Protein AF-0000000068207113 (afdb_homodimer)

Structure (mmCIF, N/CA/C/O backbone):
data_AF-0000000068207113-model_v1
#
loop_
_entity.id
_entity.type
_entity.pdbx_description
1 polymer 'DinB-like domain-containing protein'
#
loop_
_atom_site.group_PDB
_atom_site.id
_atom_site.type_symbol
_atom_site.label_atom_id
_atom_site.label_alt_id
_atom_site.label_comp_id
_atom_site.label_asym_id
_atom_site.label_entity_id
_atom_site.label_seq_id
_atom_site.pdbx_PDB_ins_code
_atom_site.Cartn_x
_atom_site.Cartn_y
_atom_site.Cartn_z
_atom_site.occupancy
_atom_site.B_iso_or_equiv
_atom_site.auth_seq_id
_atom_site.auth_comp_id
_atom_site.auth_asym_id
_atom_site.auth_atom_id
_atom_site.pdbx_PDB_model_num
ATOM 1 N N . MET A 1 1 ? 32.25 -11.359 43.969 1 28.11 1 MET A N 1
ATOM 2 C CA . MET A 1 1 ? 31.719 -10.062 43.562 1 28.11 1 MET A CA 1
ATOM 3 C C . MET A 1 1 ? 31.156 -10.125 42.125 1 28.11 1 MET A C 1
ATOM 5 O O . MET A 1 1 ? 31.891 -10.312 41.188 1 28.11 1 MET A O 1
ATOM 9 N N . ALA A 1 2 ? 29.875 -10.633 42 1 31.97 2 ALA A N 1
ATOM 10 C CA . ALA A 1 2 ? 29.156 -10.945 40.781 1 31.97 2 ALA A CA 1
ATOM 11 C C . ALA A 1 2 ? 29.016 -9.711 39.906 1 31.97 2 ALA A C 1
ATOM 13 O O . ALA A 1 2 ? 28.609 -8.648 40.375 1 31.97 2 ALA A O 1
ATOM 14 N N . SER A 1 3 ? 30 -9.438 39.031 1 32.78 3 SER A N 1
ATOM 15 C CA . SER A 1 3 ? 29.922 -8.312 38.094 1 32.78 3 SER A CA 1
ATOM 16 C C . SER A 1 3 ? 28.547 -8.219 37.469 1 32.78 3 SER A C 1
ATOM 18 O O . SER A 1 3 ? 28.062 -9.195 36.875 1 32.78 3 SER A O 1
ATOM 20 N N . GLU A 1 4 ? 27.609 -7.543 38.156 1 30.97 4 GLU A N 1
ATOM 21 C CA . GLU A 1 4 ? 26.297 -7.23 37.594 1 30.97 4 GLU A CA 1
ATOM 22 C C . GLU A 1 4 ? 26.391 -6.703 36.188 1 30.97 4 GLU A C 1
ATOM 24 O O . GLU A 1 4 ? 27 -5.656 35.938 1 30.97 4 GLU A O 1
ATOM 29 N N . GLN A 1 5 ? 26.672 -7.547 35.25 1 30.34 5 GLN A N 1
ATOM 30 C CA . GLN A 1 5 ? 26.578 -7.148 33.844 1 30.34 5 GLN A CA 1
ATOM 31 C C . GLN A 1 5 ? 25.422 -6.188 33.625 1 30.34 5 GLN A C 1
ATOM 33 O O . GLN A 1 5 ? 24.266 -6.523 33.875 1 30.34 5 GLN A O 1
ATOM 38 N N . HIS A 1 6 ? 25.547 -4.91 34 1 30.83 6 HIS A N 1
ATOM 39 C CA . HIS A 1 6 ? 24.609 -3.832 33.719 1 30.83 6 HIS A CA 1
ATOM 40 C C . HIS A 1 6 ? 24.016 -3.977 32.312 1 30.83 6 HIS A C 1
ATOM 42 O O . HIS A 1 6 ? 24.734 -3.848 31.312 1 30.83 6 HIS A O 1
ATOM 48 N N . GLN A 1 7 ? 23.234 -4.961 32.062 1 33.59 7 GLN A N 1
ATOM 49 C CA . GLN A 1 7 ? 22.484 -5.008 30.812 1 33.59 7 GLN A CA 1
ATOM 50 C C . GLN A 1 7 ? 22.016 -3.615 30.406 1 33.59 7 GLN A C 1
ATOM 52 O O . GLN A 1 7 ? 21.328 -2.939 31.172 1 33.59 7 GLN A O 1
ATOM 57 N N . LEU A 1 8 ? 22.875 -2.811 29.781 1 36.78 8 LEU A N 1
ATOM 58 C CA . LEU A 1 8 ? 22.422 -1.529 29.25 1 36.78 8 LEU A CA 1
ATOM 59 C C . LEU A 1 8 ? 20.953 -1.583 28.875 1 36.78 8 LEU A C 1
ATOM 61 O O . LEU A 1 8 ? 20.469 -2.6 28.375 1 36.78 8 LEU A O 1
ATOM 65 N N . PRO A 1 9 ? 20.094 -0.963 29.453 1 39.81 9 PRO A N 1
ATOM 66 C CA . PRO A 1 9 ? 18.672 -0.954 29.094 1 39.81 9 PRO A CA 1
ATOM 67 C C . PRO A 1 9 ? 18.438 -0.967 27.594 1 39.81 9 PRO A C 1
ATOM 69 O O . PRO A 1 9 ? 19.297 -0.51 26.828 1 39.81 9 PRO A O 1
ATOM 72 N N . PRO A 1 10 ? 17.781 -1.93 27 1 43.31 10 PRO A N 1
ATOM 73 C CA . PRO A 1 10 ? 17.547 -1.92 25.562 1 43.31 10 PRO A CA 1
ATOM 74 C C . PRO A 1 10 ? 17.406 -0.508 24.984 1 43.31 10 PRO A C 1
ATOM 76 O O . PRO A 1 10 ? 16.734 0.337 25.594 1 43.31 10 PRO A O 1
ATOM 79 N N . VAL A 1 11 ? 18.406 0.199 24.672 1 48.12 11 VAL A N 1
ATOM 80 C CA . VAL A 1 11 ? 18.422 1.544 24.109 1 48.12 11 VAL A CA 1
ATOM 81 C C . VAL A 1 11 ? 17.156 1.764 23.281 1 48.12 11 VAL A C 1
ATOM 83 O O . VAL A 1 11 ? 16.875 1.02 22.344 1 48.12 11 VAL A O 1
ATOM 86 N N . GLU A 1 12 ? 16.031 2.227 23.859 1 65.69 12 GLU A N 1
ATOM 87 C CA . GLU A 1 12 ? 14.75 2.562 23.234 1 65.69 12 GLU A CA 1
ATOM 88 C C . GLU A 1 12 ? 14.938 3.469 22.031 1 65.69 12 GLU A C 1
ATOM 90 O O . GLU A 1 12 ? 15.469 4.574 22.156 1 65.69 12 GLU A O 1
ATOM 95 N N . LEU A 1 13 ? 15.031 3.016 20.859 1 80.06 13 LEU A N 1
ATOM 96 C CA . LEU A 1 13 ? 15.156 3.777 19.625 1 80.06 13 LEU A CA 1
ATOM 97 C C . LEU A 1 13 ? 14.148 4.914 19.578 1 80.06 13 LEU A C 1
ATOM 99 O O . LEU A 1 13 ? 13 4.754 20.016 1 80.06 13 LEU A O 1
ATOM 103 N N . SER A 1 14 ? 14.695 6.145 19.219 1 86.06 14 SER A N 1
ATOM 104 C CA . SER A 1 14 ? 13.773 7.25 18.953 1 86.06 14 SER A CA 1
ATOM 105 C C . SER A 1 14 ? 12.789 6.898 17.844 1 86.06 14 SER A C 1
ATOM 107 O O . SER A 1 14 ? 12.984 5.914 17.125 1 86.06 14 SER A O 1
ATOM 109 N N . ALA A 1 15 ? 11.742 7.645 17.734 1 84.5 15 ALA A N 1
ATOM 110 C CA . ALA A 1 15 ? 10.773 7.445 16.656 1 84.5 15 ALA A CA 1
ATOM 111 C C . ALA A 1 15 ? 11.453 7.48 15.289 1 84.5 15 ALA A C 1
ATOM 113 O O . ALA A 1 15 ? 11.156 6.656 14.422 1 84.5 15 ALA A O 1
ATOM 114 N N . HIS A 1 16 ? 12.344 8.43 15.164 1 89.38 16 HIS A N 1
ATOM 115 C CA . HIS A 1 16 ? 13.117 8.547 13.93 1 89.38 16 HIS A CA 1
ATOM 116 C C . HIS A 1 16 ? 13.922 7.273 13.664 1 89.38 16 HIS A C 1
ATOM 118 O O . HIS A 1 16 ? 13.859 6.711 12.57 1 89.38 16 HIS A O 1
ATOM 124 N N . GLU A 1 17 ? 14.578 6.867 14.648 1 90.31 17 GLU A N 1
ATOM 125 C CA . GLU A 1 17 ? 15.422 5.684 14.508 1 90.31 17 GLU A CA 1
ATOM 126 C C . GLU A 1 17 ? 14.586 4.445 14.195 1 90.31 17 GLU A C 1
ATOM 128 O O . GLU A 1 17 ? 14.992 3.598 13.398 1 90.31 17 GLU A O 1
ATOM 133 N N . GLN A 1 18 ? 13.508 4.379 14.828 1 90.5 18 GLN A N 1
ATOM 134 C CA . GLN A 1 18 ? 12.617 3.246 14.602 1 90.5 18 GLN A CA 1
ATOM 135 C C . GLN A 1 18 ? 12.141 3.199 13.156 1 90.5 18 GLN A C 1
ATOM 137 O O . GLN A 1 18 ? 12.148 2.137 12.531 1 90.5 18 GLN A O 1
ATOM 142 N N . LEU A 1 19 ? 11.719 4.312 12.594 1 93.75 19 LEU A N 1
ATOM 143 C CA . LEU A 1 19 ? 11.242 4.383 11.211 1 93.75 19 LEU A CA 1
ATOM 144 C C . LEU A 1 19 ? 12.367 4.051 10.234 1 93.75 19 LEU A C 1
ATOM 146 O O . LEU A 1 19 ? 12.156 3.32 9.266 1 93.75 19 LEU A O 1
ATOM 150 N N . VAL A 1 20 ? 13.531 4.555 10.531 1 94.69 20 VAL A N 1
ATOM 151 C CA . VAL A 1 20 ? 14.68 4.332 9.656 1 94.69 20 VAL A CA 1
ATOM 152 C C . VAL A 1 20 ? 15.086 2.863 9.703 1 94.69 20 VAL A C 1
ATOM 154 O O . VAL A 1 20 ? 15.367 2.258 8.664 1 94.69 20 VAL A O 1
ATOM 157 N N . VAL A 1 21 ? 15.117 2.301 10.852 1 93.12 21 VAL A N 1
ATOM 158 C CA . VAL A 1 21 ? 15.516 0.906 11 1 93.12 21 VAL A CA 1
ATOM 159 C C . VAL A 1 21 ? 14.562 0.007 10.211 1 93.12 21 VAL A C 1
ATOM 161 O O . VAL A 1 21 ? 15 -0.954 9.57 1 93.12 21 VAL A O 1
ATOM 164 N N . VAL A 1 22 ? 13.297 0.298 10.258 1 93.81 22 VAL A N 1
ATOM 165 C CA . VAL A 1 22 ? 12.312 -0.498 9.531 1 93.81 22 VAL A CA 1
ATOM 166 C C . VAL A 1 22 ? 12.531 -0.341 8.031 1 93.81 22 VAL A C 1
ATOM 168 O O . VAL A 1 22 ? 12.531 -1.327 7.289 1 93.81 22 VAL A O 1
ATOM 171 N N . ALA A 1 23 ? 12.734 0.893 7.57 1 96.31 23 ALA A N 1
ATOM 172 C CA . ALA A 1 23 ? 12.977 1.158 6.156 1 96.31 23 ALA A CA 1
ATOM 173 C C . ALA A 1 23 ? 14.219 0.412 5.668 1 96.31 23 ALA A C 1
ATOM 175 O O . ALA A 1 23 ? 14.18 -0.239 4.621 1 96.31 23 ALA A O 1
ATOM 176 N N . VAL A 1 24 ? 15.242 0.459 6.457 1 97.06 24 VAL A N 1
ATOM 177 C CA . VAL A 1 24 ? 16.5 -0.202 6.125 1 97.06 24 VAL A CA 1
ATOM 178 C C . VAL A 1 24 ? 16.297 -1.715 6.09 1 97.06 24 VAL A C 1
ATOM 180 O O . VAL A 1 24 ? 16.781 -2.393 5.184 1 97.06 24 VAL A O 1
ATOM 183 N N . ALA A 1 25 ? 15.594 -2.207 7.043 1 95.06 25 ALA A N 1
ATOM 184 C CA . ALA A 1 25 ? 15.336 -3.645 7.105 1 95.06 25 ALA A CA 1
ATOM 185 C C . ALA A 1 25 ? 14.555 -4.113 5.887 1 95.06 25 ALA A C 1
ATOM 187 O O . ALA A 1 25 ? 14.859 -5.16 5.309 1 95.06 25 ALA A O 1
ATOM 188 N N . VAL A 1 26 ? 13.578 -3.391 5.512 1 96.19 26 VAL A N 1
ATOM 189 C CA . VAL A 1 26 ? 12.719 -3.768 4.391 1 96.19 26 VAL A CA 1
ATOM 190 C C . VAL A 1 26 ? 13.531 -3.764 3.098 1 96.19 26 VAL A C 1
ATOM 192 O O . VAL A 1 26 ? 13.445 -4.703 2.303 1 96.19 26 VAL A O 1
ATOM 195 N N . LEU A 1 27 ? 14.32 -2.73 2.912 1 98.06 27 LEU A N 1
ATOM 196 C CA . LEU A 1 27 ? 15.164 -2.707 1.724 1 98.06 27 LEU A CA 1
ATOM 197 C C . LEU A 1 27 ? 16.234 -3.791 1.798 1 98.06 27 LEU A C 1
ATOM 199 O O . LEU A 1 27 ? 16.625 -4.355 0.772 1 98.06 27 LEU A O 1
ATOM 203 N N . GLY A 1 28 ? 16.641 -4.074 2.98 1 97.44 28 GLY A N 1
ATOM 204 C CA . GLY A 1 28 ? 17.578 -5.172 3.164 1 97.44 28 GLY A CA 1
ATOM 205 C C . GLY A 1 28 ? 17.016 -6.512 2.715 1 97.44 28 GLY A C 1
ATOM 206 O O . GLY A 1 28 ? 17.766 -7.363 2.219 1 97.44 28 GLY A O 1
ATOM 207 N N . GLN A 1 29 ? 15.766 -6.758 2.924 1 96.69 29 GLN A N 1
ATOM 208 C CA . GLN A 1 29 ? 15.117 -7.965 2.424 1 96.69 29 GLN A CA 1
ATOM 209 C C . GLN A 1 29 ? 15.266 -8.086 0.909 1 96.69 29 GLN A C 1
ATOM 211 O O . GLN A 1 29 ? 15.469 -9.18 0.383 1 96.69 29 GLN A O 1
ATOM 216 N N . ALA A 1 30 ? 15.141 -6.934 0.262 1 98.12 30 ALA A N 1
ATOM 217 C CA . ALA A 1 30 ? 15.281 -6.922 -1.191 1 98.12 30 ALA A CA 1
ATOM 218 C C . ALA A 1 30 ? 16.703 -7.277 -1.604 1 98.12 30 ALA A C 1
ATOM 220 O O . ALA A 1 30 ? 16.922 -8.039 -2.555 1 98.12 30 ALA A O 1
ATOM 221 N N . VAL A 1 31 ? 17.672 -6.707 -0.901 1 98.5 31 VAL A N 1
ATOM 222 C CA . VAL A 1 31 ? 19.062 -7.043 -1.17 1 98.5 31 VAL A CA 1
ATOM 223 C C . VAL A 1 31 ? 19.281 -8.547 -1.006 1 98.5 31 VAL A C 1
ATOM 225 O O . VAL A 1 31 ? 19.875 -9.195 -1.871 1 98.5 31 VAL A O 1
ATOM 228 N N . ASP A 1 32 ? 18.781 -9.055 0.054 1 97.56 32 ASP A N 1
ATOM 229 C CA . ASP A 1 32 ? 18.922 -10.484 0.337 1 97.56 32 ASP A CA 1
ATOM 230 C C . ASP A 1 32 ? 18.266 -11.328 -0.758 1 97.56 32 ASP A C 1
ATOM 232 O O . ASP A 1 32 ? 18.844 -12.32 -1.204 1 97.56 32 ASP A O 1
ATOM 236 N N . LEU A 1 33 ? 17.109 -10.984 -1.177 1 97.94 33 LEU A N 1
ATOM 237 C CA . LEU A 1 33 ? 16.422 -11.68 -2.26 1 97.94 33 LEU A CA 1
ATOM 238 C C . LEU A 1 33 ? 17.297 -11.727 -3.512 1 97.94 33 LEU A C 1
ATOM 240 O O . LEU A 1 33 ? 17.516 -12.805 -4.078 1 97.94 33 LEU A O 1
ATOM 244 N N . VAL A 1 34 ? 17.812 -10.586 -3.912 1 98.56 34 VAL A N 1
ATOM 245 C CA . VAL A 1 34 ? 18.562 -10.484 -5.16 1 98.56 34 VAL A CA 1
ATOM 246 C C . VAL A 1 34 ? 19.859 -11.273 -5.059 1 98.56 34 VAL A C 1
ATOM 248 O O . VAL A 1 34 ? 20.25 -11.961 -6.004 1 98.56 34 VAL A O 1
ATOM 251 N N . GLU A 1 35 ? 20.438 -11.25 -3.934 1 97.88 35 GLU A N 1
ATOM 252 C CA . GLU A 1 35 ? 21.766 -11.852 -3.771 1 97.88 35 GLU A CA 1
ATOM 253 C C . GLU A 1 35 ? 21.656 -13.352 -3.51 1 97.88 35 GLU A C 1
ATOM 255 O O . GLU A 1 35 ? 22.531 -14.117 -3.938 1 97.88 35 GLU A O 1
ATOM 260 N N . ASN A 1 36 ? 20.547 -13.75 -2.875 1 97 36 ASN A N 1
ATOM 261 C CA . ASN A 1 36 ? 20.594 -15.102 -2.336 1 97 36 ASN A CA 1
ATOM 262 C C . ASN A 1 36 ? 19.484 -15.969 -2.898 1 97 36 ASN A C 1
ATOM 264 O O . ASN A 1 36 ? 19.531 -17.203 -2.824 1 97 36 ASN A O 1
ATOM 268 N N . SER A 1 37 ? 18.484 -15.375 -3.406 1 97.19 37 SER A N 1
ATOM 269 C CA . SER A 1 37 ? 17.375 -16.172 -3.924 1 97.19 37 SER A CA 1
ATOM 270 C C . SER A 1 37 ? 17.375 -16.188 -5.449 1 97.19 37 SER A C 1
ATOM 272 O O . SER A 1 37 ? 16.969 -17.188 -6.062 1 97.19 37 SER A O 1
ATOM 274 N N . LEU A 1 38 ? 17.797 -15.094 -6.008 1 97.75 38 LEU A N 1
ATOM 275 C CA . LEU A 1 38 ? 17.891 -15.031 -7.461 1 97.75 38 LEU A CA 1
ATOM 276 C C . LEU A 1 38 ? 19.266 -15.477 -7.938 1 97.75 38 LEU A C 1
ATOM 278 O O . LEU A 1 38 ? 20.281 -15.203 -7.273 1 97.75 38 LEU A O 1
ATOM 282 N N . ASN A 1 39 ? 19.266 -16.062 -9.109 1 97.38 39 ASN A N 1
ATOM 283 C CA . ASN A 1 39 ? 20.531 -16.625 -9.586 1 97.38 39 ASN A CA 1
ATOM 284 C C . ASN A 1 39 ? 20.891 -16.078 -10.961 1 97.38 39 ASN A C 1
ATOM 286 O O . ASN A 1 39 ? 21.969 -16.391 -11.492 1 97.38 39 ASN A O 1
ATOM 290 N N . SER A 1 40 ? 20.047 -15.336 -11.562 1 98.25 40 SER A N 1
ATOM 291 C CA . SER A 1 40 ? 20.328 -14.773 -12.875 1 98.25 40 SER A CA 1
ATOM 292 C C . SER A 1 40 ? 19.609 -13.445 -13.078 1 98.25 40 SER A C 1
ATOM 294 O O . SER A 1 40 ? 18.609 -13.164 -12.406 1 98.25 40 SER A O 1
ATOM 296 N N . ASP A 1 41 ? 20.062 -12.641 -13.969 1 98.38 41 ASP A N 1
ATOM 297 C CA . ASP A 1 41 ? 19.453 -11.359 -14.312 1 98.38 41 ASP A CA 1
ATOM 298 C C . ASP A 1 41 ? 18.062 -11.57 -14.922 1 98.38 41 ASP A C 1
ATOM 300 O O . ASP A 1 41 ? 17.156 -10.766 -14.695 1 98.38 41 ASP A O 1
ATOM 304 N N . GLU A 1 42 ? 17.891 -12.641 -15.703 1 98.19 42 GLU A N 1
ATOM 305 C CA . GLU A 1 42 ? 16.641 -12.93 -16.391 1 98.19 42 GLU A CA 1
ATOM 306 C C . GLU A 1 42 ? 15.484 -13.086 -15.406 1 98.19 42 GLU A C 1
ATOM 308 O O . GLU A 1 42 ? 14.336 -12.766 -15.727 1 98.19 42 GLU A O 1
ATOM 313 N N . GLN A 1 43 ? 15.805 -13.461 -14.219 1 98.38 43 GLN A N 1
ATOM 314 C CA . GLN A 1 43 ? 14.781 -13.664 -13.195 1 98.38 43 GLN A CA 1
ATOM 315 C C . GLN A 1 43 ? 14.203 -12.328 -12.727 1 98.38 43 GLN A C 1
ATOM 317 O O . GLN A 1 43 ? 13.07 -12.266 -12.25 1 98.38 43 GLN A O 1
ATOM 322 N N . LEU A 1 44 ? 14.961 -11.266 -12.867 1 98.44 44 LEU A N 1
ATOM 323 C CA . LEU A 1 44 ? 14.477 -9.93 -12.539 1 98.44 44 LEU A CA 1
ATOM 324 C C . LEU A 1 44 ? 13.438 -9.461 -13.555 1 98.44 44 LEU A C 1
ATOM 326 O O . LEU A 1 44 ? 12.523 -8.711 -13.203 1 98.44 44 LEU A O 1
ATOM 330 N N . SER A 1 45 ? 13.539 -9.914 -14.766 1 97.44 45 SER A N 1
ATOM 331 C CA . SER A 1 45 ? 12.711 -9.383 -15.844 1 97.44 45 SER A CA 1
ATOM 332 C C . SER A 1 45 ? 11.656 -10.398 -16.281 1 97.44 45 SER A C 1
ATOM 334 O O . SER A 1 45 ? 10.938 -10.164 -17.25 1 97.44 45 SER A O 1
ATOM 336 N N . PHE A 1 46 ? 11.656 -11.523 -15.633 1 97.62 46 PHE A N 1
ATOM 337 C CA . PHE A 1 46 ? 10.625 -12.516 -15.93 1 97.62 46 PHE A CA 1
ATOM 338 C C . PHE A 1 46 ? 9.234 -11.906 -15.82 1 97.62 46 PHE A C 1
ATOM 340 O O . PHE A 1 46 ? 8.875 -11.359 -14.773 1 97.62 46 PHE A O 1
ATOM 347 N N . ALA A 1 47 ? 8.438 -11.984 -16.828 1 95.94 47 ALA A N 1
ATOM 348 C CA . ALA A 1 47 ? 7.094 -11.414 -16.859 1 95.94 47 ALA A CA 1
ATOM 349 C C . ALA A 1 47 ? 6.09 -12.367 -16.203 1 95.94 47 ALA A C 1
ATOM 351 O O . ALA A 1 47 ? 5.914 -13.5 -16.656 1 95.94 47 ALA A O 1
ATOM 352 N N . SER A 1 48 ? 5.453 -11.938 -15.203 1 93.75 48 SER A N 1
ATOM 353 C CA . SER A 1 48 ? 4.469 -12.758 -14.5 1 93.75 48 SER A CA 1
ATOM 354 C C . SER A 1 48 ? 3.285 -13.094 -15.406 1 93.75 48 SER A C 1
ATOM 356 O O . SER A 1 48 ? 2.789 -12.227 -16.125 1 93.75 48 SER A O 1
ATOM 358 N N . ALA A 1 49 ? 2.834 -14.312 -15.391 1 88.44 49 ALA A N 1
ATOM 359 C CA . ALA A 1 49 ? 1.602 -14.711 -16.062 1 88.44 49 ALA A CA 1
ATOM 360 C C . ALA A 1 49 ? 0.379 -14.391 -15.211 1 88.44 49 ALA A C 1
ATOM 362 O O . ALA A 1 49 ? -0.714 -14.172 -15.734 1 88.44 49 ALA A O 1
ATOM 363 N N . MET A 1 50 ? 0.561 -14.289 -13.977 1 84.75 50 MET A N 1
ATOM 364 C CA . MET A 1 50 ? -0.54 -14.117 -13.031 1 84.75 50 MET A CA 1
ATOM 365 C C . MET A 1 50 ? -0.845 -12.633 -12.82 1 84.75 50 MET A C 1
ATOM 367 O O . MET A 1 50 ? -1.991 -12.266 -12.562 1 84.75 50 MET A O 1
ATOM 371 N N . ILE A 1 51 ? 0.207 -11.859 -12.82 1 86.44 51 ILE A N 1
ATOM 372 C CA . ILE A 1 51 ? 0.06 -10.414 -12.648 1 86.44 51 ILE A CA 1
ATOM 373 C C . ILE A 1 51 ? 0.575 -9.695 -13.891 1 86.44 51 ILE A C 1
ATOM 375 O O . ILE A 1 51 ? 1.767 -9.391 -13.992 1 86.44 51 ILE A O 1
ATOM 379 N N . PRO A 1 52 ? -0.336 -9.266 -14.672 1 81.12 52 PRO A N 1
ATOM 380 C CA . PRO A 1 52 ? 0.085 -8.68 -15.945 1 81.12 52 PRO A CA 1
ATOM 381 C C . PRO A 1 52 ? 0.99 -7.461 -15.766 1 81.12 52 PRO A C 1
ATOM 383 O O . PRO A 1 52 ? 0.696 -6.586 -14.945 1 81.12 52 PRO A O 1
ATOM 386 N N . GLY A 1 53 ? 2.127 -7.5 -16.5 1 86.12 53 GLY A N 1
ATOM 387 C CA . GLY A 1 53 ? 3.039 -6.367 -16.516 1 86.12 53 GLY A CA 1
ATOM 388 C C . GLY A 1 53 ? 4.004 -6.363 -15.336 1 86.12 53 GLY A C 1
ATOM 389 O O . GLY A 1 53 ? 4.824 -5.453 -15.211 1 86.12 53 GLY A O 1
ATOM 390 N N . SER A 1 54 ? 3.973 -7.355 -14.578 1 91.94 54 SER A N 1
ATOM 391 C CA . SER A 1 54 ? 4.738 -7.363 -13.336 1 91.94 54 SER A CA 1
ATOM 392 C C . SER A 1 54 ? 6.008 -8.195 -13.477 1 91.94 54 SER A C 1
ATOM 394 O O . SER A 1 54 ? 5.984 -9.281 -14.062 1 91.94 54 SER A O 1
ATOM 396 N N . THR A 1 55 ? 7.098 -7.637 -13.008 1 97.06 55 THR A N 1
ATOM 397 C CA . THR A 1 55 ? 8.352 -8.359 -12.828 1 97.06 55 THR A CA 1
ATOM 398 C C . THR A 1 55 ? 8.938 -8.086 -11.445 1 97.06 55 THR A C 1
ATOM 400 O O . THR A 1 55 ? 8.555 -7.109 -10.789 1 97.06 55 THR A O 1
ATOM 403 N N . ILE A 1 56 ? 9.805 -8.922 -11.062 1 98.06 56 ILE A N 1
ATOM 404 C CA . ILE A 1 56 ? 10.477 -8.703 -9.789 1 98.06 56 ILE A CA 1
ATOM 405 C C . ILE A 1 56 ? 11.258 -7.387 -9.844 1 98.06 56 ILE A C 1
ATOM 407 O O . ILE A 1 56 ? 11.164 -6.566 -8.93 1 98.06 56 ILE A O 1
ATOM 411 N N . GLY A 1 57 ? 11.969 -7.156 -10.906 1 98.12 57 GLY A N 1
ATOM 412 C CA . GLY A 1 57 ? 12.766 -5.949 -11.055 1 98.12 57 GLY A CA 1
ATOM 413 C C . GLY A 1 57 ? 11.953 -4.676 -10.969 1 98.12 57 GLY A C 1
ATOM 414 O O . GLY A 1 57 ? 12.359 -3.715 -10.312 1 98.12 57 GLY A O 1
ATOM 415 N N . LYS A 1 58 ? 10.836 -4.645 -11.617 1 96.31 58 LYS A N 1
ATOM 416 C CA . LYS A 1 58 ? 9.969 -3.471 -11.586 1 96.31 58 LYS A CA 1
ATOM 417 C C . LYS A 1 58 ? 9.469 -3.189 -10.172 1 96.31 58 LYS A C 1
ATOM 419 O O . LYS A 1 58 ? 9.422 -2.033 -9.742 1 96.31 58 LYS A O 1
ATOM 424 N N . HIS A 1 59 ? 9.094 -4.203 -9.461 1 96.56 59 HIS A N 1
ATOM 425 C CA . HIS A 1 59 ? 8.609 -4.027 -8.102 1 96.56 59 HIS A CA 1
ATOM 426 C C . HIS A 1 59 ? 9.719 -3.523 -7.18 1 96.56 59 HIS A C 1
ATOM 428 O O . HIS A 1 59 ? 9.492 -2.635 -6.355 1 96.56 59 HIS A O 1
ATOM 434 N N . LEU A 1 60 ? 10.906 -4.098 -7.32 1 97.94 60 LEU A N 1
ATOM 435 C CA . LEU A 1 60 ? 12.031 -3.646 -6.508 1 97.94 60 LEU A CA 1
ATOM 436 C C . LEU A 1 60 ? 12.344 -2.178 -6.781 1 97.94 60 LEU A C 1
ATOM 438 O O . LEU A 1 60 ? 12.508 -1.391 -5.848 1 97.94 60 LEU A O 1
ATOM 442 N N . ARG A 1 61 ? 12.422 -1.867 -8.008 1 97.44 61 ARG A N 1
ATOM 443 C CA . ARG A 1 61 ? 12.703 -0.486 -8.391 1 97.44 61 ARG A CA 1
ATOM 444 C C . ARG A 1 61 ? 11.641 0.458 -7.84 1 97.44 61 ARG A C 1
ATOM 446 O O . ARG A 1 61 ? 11.961 1.495 -7.258 1 97.44 61 ARG A O 1
ATOM 453 N N . HIS A 1 62 ? 10.398 0.125 -8.07 1 95.75 62 HIS A N 1
ATOM 454 C CA . HIS A 1 62 ? 9.289 0.96 -7.633 1 95.75 62 HIS A CA 1
ATOM 455 C C . HIS A 1 62 ? 9.336 1.201 -6.129 1 95.75 62 HIS A C 1
ATOM 457 O O . HIS A 1 62 ? 9.18 2.336 -5.672 1 95.75 62 HIS A O 1
ATOM 463 N N . ALA A 1 63 ? 9.57 0.163 -5.387 1 96.56 63 ALA A N 1
ATOM 464 C CA . ALA A 1 63 ? 9.656 0.284 -3.934 1 96.56 63 ALA A CA 1
ATOM 465 C C . ALA A 1 63 ? 10.844 1.154 -3.525 1 96.56 63 ALA A C 1
ATOM 467 O O . ALA A 1 63 ? 10.703 2.057 -2.697 1 96.56 63 ALA A O 1
ATOM 468 N N . ARG A 1 64 ? 11.977 0.882 -4.09 1 97.75 64 ARG A N 1
ATOM 469 C CA . ARG A 1 64 ? 13.18 1.655 -3.797 1 97.75 64 ARG A CA 1
ATOM 470 C C . ARG A 1 64 ? 12.992 3.125 -4.156 1 97.75 64 ARG A C 1
ATOM 472 O O . ARG A 1 64 ? 13.438 4.012 -3.424 1 97.75 64 ARG A O 1
ATOM 479 N N . ASP A 1 65 ? 12.336 3.416 -5.207 1 96.88 65 ASP A N 1
ATOM 480 C CA . ASP A 1 65 ? 12.156 4.777 -5.707 1 96.88 65 ASP A CA 1
ATOM 481 C C . ASP A 1 65 ? 11.375 5.633 -4.707 1 96.88 65 ASP A C 1
ATOM 483 O O . ASP A 1 65 ? 11.625 6.832 -4.59 1 96.88 65 ASP A O 1
ATOM 487 N N . HIS A 1 66 ? 10.438 5.051 -4.043 1 96.81 66 HIS A N 1
ATOM 488 C CA . HIS A 1 66 ? 9.711 5.828 -3.047 1 96.81 66 HIS A CA 1
ATOM 489 C C . HIS A 1 66 ? 10.648 6.395 -1.991 1 96.81 66 HIS A C 1
ATOM 491 O O . HIS A 1 66 ? 10.539 7.562 -1.616 1 96.81 66 HIS A O 1
ATOM 497 N N . PHE A 1 67 ? 11.602 5.582 -1.548 1 97.88 67 PHE A N 1
ATOM 498 C CA . PHE A 1 67 ? 12.562 6.051 -0.558 1 97.88 67 PHE A CA 1
ATOM 499 C C . PHE A 1 67 ? 13.523 7.055 -1.176 1 97.88 67 PHE A C 1
ATOM 501 O O . PHE A 1 67 ? 13.812 8.094 -0.582 1 97.88 67 PHE A O 1
ATOM 508 N N . ALA A 1 68 ? 14.031 6.766 -2.365 1 97 68 ALA A N 1
ATOM 509 C CA . ALA A 1 68 ? 15.008 7.637 -3.016 1 97 68 ALA A CA 1
ATOM 510 C C . ALA A 1 68 ? 14.422 9.023 -3.273 1 97 68 ALA A C 1
ATOM 512 O O . ALA A 1 68 ? 15.078 10.039 -3.023 1 97 68 ALA A O 1
ATOM 513 N N . LEU A 1 69 ? 13.219 9.062 -3.76 1 96.88 69 LEU A N 1
ATOM 514 C CA . LEU A 1 69 ? 12.555 10.328 -4.051 1 96.88 69 LEU A CA 1
ATOM 515 C C . LEU A 1 69 ? 12.297 11.117 -2.773 1 96.88 69 LEU A C 1
ATOM 517 O O . LEU A 1 69 ? 12.43 12.344 -2.756 1 96.88 69 LEU A O 1
ATOM 521 N N . LEU A 1 70 ? 11.883 10.422 -1.711 1 97.62 70 LEU A N 1
ATOM 522 C CA . LEU A 1 70 ? 11.703 11.086 -0.426 1 97.62 70 LEU A CA 1
ATOM 523 C C . LEU A 1 70 ? 13.008 11.695 0.064 1 97.62 70 LEU A C 1
ATOM 525 O O . LEU A 1 70 ? 13.039 12.852 0.477 1 97.62 70 LEU A O 1
ATOM 529 N N . LEU A 1 71 ? 14.078 10.93 0 1 97.56 71 LEU A N 1
ATOM 530 C CA . LEU A 1 71 ? 15.391 11.383 0.457 1 97.56 71 LEU A CA 1
ATOM 531 C C . LEU A 1 71 ? 15.867 12.578 -0.363 1 97.56 71 LEU A C 1
ATOM 533 O O . LEU A 1 71 ? 16.453 13.516 0.18 1 97.56 71 LEU A O 1
ATOM 537 N N . ASP A 1 72 ? 15.617 12.531 -1.664 1 96.12 72 ASP A N 1
ATOM 538 C CA . ASP A 1 72 ? 15.93 13.68 -2.51 1 96.12 72 ASP A CA 1
ATOM 539 C C . ASP A 1 72 ? 15.172 14.922 -2.055 1 96.12 72 ASP A C 1
ATOM 541 O O . ASP A 1 72 ? 15.734 16.016 -1.977 1 96.12 72 ASP A O 1
ATOM 545 N N . ALA A 1 73 ? 13.93 14.766 -1.812 1 95.94 73 ALA A N 1
ATOM 546 C CA . ALA A 1 73 ? 13.094 15.875 -1.363 1 95.94 73 ALA A CA 1
ATOM 547 C C . ALA A 1 73 ? 13.617 16.469 -0.056 1 95.94 73 ALA A C 1
ATOM 549 O O . ALA A 1 73 ? 13.633 17.688 0.118 1 95.94 73 ALA A O 1
ATOM 550 N N . LEU A 1 74 ? 14.047 15.633 0.851 1 96.5 74 LEU A N 1
ATOM 551 C CA . LEU A 1 74 ? 14.477 16.047 2.18 1 96.5 74 LEU A CA 1
ATOM 552 C C . LEU A 1 74 ? 15.812 16.781 2.107 1 96.5 74 LEU A C 1
ATOM 554 O O . LEU A 1 74 ? 16.172 17.531 3.027 1 96.5 74 LEU A O 1
ATOM 558 N N . SER A 1 75 ? 16.562 16.547 1.091 1 94.12 75 SER A N 1
ATOM 559 C CA . SER A 1 75 ? 17.844 17.203 0.904 1 94.12 75 SER A CA 1
ATOM 560 C C . SER A 1 75 ? 17.703 18.516 0.129 1 94.12 75 SER A C 1
ATOM 562 O O . SER A 1 75 ? 18.672 19.234 -0.076 1 94.12 75 SER A O 1
ATOM 564 N N . GLY A 1 76 ? 16.531 18.781 -0.337 1 90.69 76 GLY A N 1
ATOM 565 C CA . GLY A 1 76 ? 16.297 19.969 -1.141 1 90.69 76 GLY A CA 1
ATOM 566 C C . GLY A 1 76 ? 15.891 21.172 -0.314 1 90.69 76 GLY A C 1
ATOM 567 O O . GLY A 1 76 ? 15.953 21.125 0.917 1 90.69 76 GLY A O 1
ATOM 568 N N . PRO A 1 77 ? 15.531 22.219 -0.974 1 92.12 77 PRO A N 1
ATOM 569 C CA . PRO A 1 77 ? 15.164 23.453 -0.285 1 92.12 77 PRO A CA 1
ATOM 570 C C . PRO A 1 77 ? 13.773 23.391 0.353 1 92.12 77 PRO A C 1
ATOM 572 O O . PRO A 1 77 ? 12.922 22.609 -0.1 1 92.12 77 PRO A O 1
ATOM 575 N N . LYS A 1 78 ? 13.539 24.219 1.368 1 92.38 78 LYS A N 1
ATOM 576 C CA . LYS A 1 78 ? 12.234 24.344 1.999 1 92.38 78 LYS A CA 1
ATOM 577 C C . LYS A 1 78 ? 11.336 25.312 1.22 1 92.38 78 LYS A C 1
ATOM 579 O O . LYS A 1 78 ? 11.82 26.281 0.637 1 92.38 78 LYS A O 1
ATOM 584 N N . PRO A 1 79 ? 10.016 25.109 1.165 1 95.62 79 PRO A N 1
ATOM 585 C CA . PRO A 1 79 ? 9.289 24.047 1.861 1 95.62 79 PRO A CA 1
ATOM 586 C C . PRO A 1 79 ? 9.469 22.688 1.202 1 95.62 79 PRO A C 1
ATOM 588 O O . PRO A 1 79 ? 9.633 22.594 -0.018 1 95.62 79 PRO A O 1
ATOM 591 N N . LEU A 1 80 ? 9.484 21.609 1.93 1 96.44 80 LEU A N 1
ATOM 592 C CA . LEU A 1 80 ? 9.727 20.25 1.451 1 96.44 80 LEU A CA 1
ATOM 593 C C . LEU A 1 80 ? 8.555 19.75 0.611 1 96.44 80 LEU A C 1
ATOM 595 O O . LEU A 1 80 ? 7.398 19.922 0.998 1 96.44 80 LEU A O 1
ATOM 599 N N . ARG A 1 81 ? 8.914 19.156 -0.519 1 96.44 81 ARG A N 1
ATOM 600 C CA . ARG A 1 81 ? 7.91 18.625 -1.438 1 96.44 81 ARG A CA 1
ATOM 601 C C . ARG A 1 81 ? 8.391 17.344 -2.096 1 96.44 81 ARG A C 1
ATOM 603 O O . ARG A 1 81 ? 9.562 17.219 -2.457 1 96.44 81 ARG A O 1
ATOM 610 N N . VAL A 1 82 ? 7.457 16.391 -2.23 1 96.75 82 VAL A N 1
ATOM 611 C CA . VAL A 1 82 ? 7.824 15.125 -2.863 1 96.75 82 VAL A CA 1
ATOM 612 C C . VAL A 1 82 ? 6.719 14.688 -3.822 1 96.75 82 VAL A C 1
ATOM 614 O O . VAL A 1 82 ? 5.535 14.938 -3.57 1 96.75 82 VAL A O 1
ATOM 617 N N . SER A 1 83 ? 7.062 14.102 -4.922 1 94.88 83 SER A N 1
ATOM 618 C CA . SER A 1 83 ? 6.199 13.383 -5.852 1 94.88 83 SER A CA 1
ATOM 619 C C . SER A 1 83 ? 6.738 11.992 -6.145 1 94.88 83 SER A C 1
ATOM 621 O O . SER A 1 83 ? 7.883 11.836 -6.582 1 94.88 83 SER A O 1
ATOM 623 N N . TYR A 1 84 ? 5.902 11.078 -5.875 1 92.81 84 TYR A N 1
ATOM 624 C CA . TYR A 1 84 ? 6.332 9.703 -6.141 1 92.81 84 TYR A CA 1
ATOM 625 C C . TYR A 1 84 ? 6.039 9.312 -7.586 1 92.81 84 TYR A C 1
ATOM 627 O O . TYR A 1 84 ? 6.402 8.219 -8.023 1 92.81 84 TYR A O 1
ATOM 635 N N . ASP A 1 85 ? 5.426 10.188 -8.266 1 84.94 85 ASP A N 1
ATOM 636 C CA . ASP A 1 85 ? 5.074 9.914 -9.656 1 84.94 85 ASP A CA 1
ATOM 637 C C . ASP A 1 85 ? 6.246 10.219 -10.586 1 84.94 85 ASP A C 1
ATOM 639 O O . ASP A 1 85 ? 6.199 9.898 -11.773 1 84.94 85 ASP A O 1
ATOM 643 N N . ALA A 1 86 ? 7.156 10.836 -10.031 1 74.94 86 ALA A N 1
ATOM 644 C CA . ALA A 1 86 ? 8.359 11.062 -10.828 1 74.94 86 ALA A CA 1
ATOM 645 C C . ALA A 1 86 ? 9.078 9.758 -11.125 1 74.94 86 ALA A C 1
ATOM 647 O O . ALA A 1 86 ? 9.523 9.062 -10.203 1 74.94 86 ALA A O 1
ATOM 648 N N . ARG A 1 87 ? 8.656 9.195 -12.258 1 65.25 87 ARG A N 1
ATOM 649 C CA . ARG A 1 87 ? 9.117 7.836 -12.523 1 65.25 87 ARG A CA 1
ATOM 650 C C . ARG A 1 87 ? 10.367 7.836 -13.398 1 65.25 87 ARG A C 1
ATOM 652 O O . ARG A 1 87 ? 10.43 8.562 -14.391 1 65.25 87 ARG A O 1
ATOM 659 N N . ASN A 1 88 ? 11.297 7.176 -12.766 1 72 88 ASN A N 1
ATOM 660 C CA . ASN A 1 88 ? 12.422 6.754 -13.594 1 72 88 ASN A CA 1
ATOM 661 C C . ASN A 1 88 ? 12.328 5.277 -13.969 1 72 88 ASN A C 1
ATOM 663 O O . ASN A 1 88 ? 12.742 4.414 -13.188 1 72 88 ASN A O 1
ATOM 667 N N . ARG A 1 89 ? 11.797 5.078 -15.133 1 74.19 89 ARG A N 1
ATOM 668 C CA . ARG A 1 89 ? 11.625 3.699 -15.586 1 74.19 89 ARG A CA 1
ATOM 669 C C . ARG A 1 89 ? 12.812 3.244 -16.422 1 74.19 89 ARG A C 1
ATOM 671 O O . ARG A 1 89 ? 13.617 4.066 -16.859 1 74.19 89 ARG A O 1
ATOM 678 N N . ASN A 1 90 ? 12.859 1.959 -16.484 1 81.75 90 ASN A N 1
ATOM 679 C CA . ASN A 1 90 ? 13.875 1.307 -17.297 1 81.75 90 ASN A CA 1
ATOM 680 C C . ASN A 1 90 ? 15.281 1.603 -16.797 1 81.75 90 ASN A C 1
ATOM 682 O O . ASN A 1 90 ? 16.188 1.912 -17.578 1 81.75 90 ASN A O 1
ATOM 686 N N . THR A 1 91 ? 15.312 1.539 -15.516 1 89.81 91 THR A N 1
ATOM 687 C CA . THR A 1 91 ? 16.625 1.693 -14.898 1 89.81 91 THR A CA 1
ATOM 688 C C . THR A 1 91 ? 17.359 0.357 -14.859 1 89.81 91 THR A C 1
ATOM 690 O O . THR A 1 91 ? 16.734 -0.704 -14.867 1 89.81 91 THR A O 1
ATOM 693 N N . PRO A 1 92 ? 18.641 0.365 -14.734 1 95.5 92 PRO A N 1
ATOM 694 C CA . PRO A 1 92 ? 19.438 -0.864 -14.742 1 95.5 92 PRO A CA 1
ATOM 695 C C . PRO A 1 92 ? 19.047 -1.832 -13.633 1 95.5 92 PRO A C 1
ATOM 697 O O . PRO A 1 92 ? 19.188 -3.047 -13.781 1 95.5 92 PRO A O 1
ATOM 700 N N . MET A 1 93 ? 18.484 -1.387 -12.555 1 97.25 93 MET A N 1
ATOM 701 C CA . MET A 1 93 ? 18.188 -2.266 -11.43 1 97.25 93 MET A CA 1
ATOM 702 C C . MET A 1 93 ? 17.062 -3.225 -11.766 1 97.25 93 MET A C 1
ATOM 704 O O . MET A 1 93 ? 16.875 -4.234 -11.086 1 97.25 93 MET A O 1
ATOM 708 N N . GLU A 1 94 ? 16.359 -2.918 -12.812 1 97.19 94 GLU A N 1
ATOM 709 C CA . GLU A 1 94 ? 15.227 -3.781 -13.164 1 97.19 94 GLU A CA 1
ATOM 710 C C . GLU A 1 94 ? 15.703 -5.035 -13.898 1 97.19 94 GLU A C 1
ATOM 712 O O . GLU A 1 94 ? 14.977 -6.023 -13.984 1 97.19 94 GLU A O 1
ATOM 717 N N . ASN A 1 95 ? 16.984 -5.008 -14.391 1 97.5 95 ASN A N 1
ATOM 718 C CA . ASN A 1 95 ? 17.375 -6.086 -15.289 1 97.5 95 ASN A CA 1
ATOM 719 C C . ASN A 1 95 ? 18.766 -6.617 -14.953 1 97.5 95 ASN A C 1
ATOM 721 O O . ASN A 1 95 ? 19.25 -7.551 -15.594 1 97.5 95 ASN A O 1
ATOM 725 N N . ALA A 1 96 ? 19.391 -6.066 -14.031 1 98.5 96 ALA A N 1
ATOM 726 C CA . ALA A 1 96 ? 20.719 -6.523 -13.625 1 98.5 96 ALA A CA 1
ATOM 727 C C . ALA A 1 96 ? 20.812 -6.656 -12.102 1 98.5 96 ALA A C 1
ATOM 729 O O . ALA A 1 96 ? 20.594 -5.684 -11.375 1 98.5 96 ALA A O 1
ATOM 730 N N . ARG A 1 97 ? 21.172 -7.805 -11.68 1 98.62 97 ARG A N 1
ATOM 731 C CA . ARG A 1 97 ? 21.234 -8.078 -10.242 1 98.62 97 ARG A CA 1
ATOM 732 C C . ARG A 1 97 ? 22.234 -7.156 -9.555 1 98.62 97 ARG A C 1
ATOM 734 O O . ARG A 1 97 ? 21.938 -6.602 -8.492 1 98.62 97 ARG A O 1
ATOM 741 N N . SER A 1 98 ? 23.391 -7 -10.172 1 98.56 98 SER A N 1
ATOM 742 C CA . SER A 1 98 ? 24.422 -6.152 -9.57 1 98.56 98 SER A CA 1
ATOM 743 C C . SER A 1 98 ? 23.953 -4.711 -9.445 1 98.56 98 SER A C 1
ATOM 745 O O . SER A 1 98 ? 24.172 -4.066 -8.414 1 98.56 98 SER A O 1
ATOM 747 N N . ALA A 1 99 ? 23.297 -4.242 -10.438 1 98.62 99 ALA A N 1
ATOM 748 C CA . ALA A 1 99 ? 22.766 -2.881 -10.406 1 98.62 99 ALA A CA 1
ATOM 749 C C . ALA A 1 99 ? 21.656 -2.746 -9.359 1 98.62 99 ALA A C 1
ATOM 751 O O . ALA A 1 99 ? 21.531 -1.706 -8.703 1 98.62 99 ALA A O 1
ATOM 752 N N . ALA A 1 100 ? 20.844 -3.76 -9.258 1 98.69 100 ALA A N 1
ATOM 753 C CA . ALA A 1 100 ? 19.781 -3.754 -8.25 1 98.69 100 ALA A CA 1
ATOM 754 C C . ALA A 1 100 ? 20.359 -3.65 -6.844 1 98.69 100 ALA A C 1
ATOM 756 O O . ALA A 1 100 ? 19.938 -2.809 -6.051 1 98.69 100 ALA A O 1
ATOM 757 N N . VAL A 1 101 ? 21.344 -4.465 -6.59 1 98.81 101 VAL A N 1
ATOM 758 C CA . VAL A 1 101 ? 21.984 -4.465 -5.277 1 98.81 101 VAL A CA 1
ATOM 759 C C . VAL A 1 101 ? 22.609 -3.1 -5.012 1 98.81 101 VAL A C 1
ATOM 761 O O . VAL A 1 101 ? 22.453 -2.535 -3.928 1 98.81 101 VAL A O 1
ATOM 764 N N . GLN A 1 102 ? 23.266 -2.621 -5.969 1 98.69 102 GLN A N 1
ATOM 765 C CA . GLN A 1 102 ? 23.922 -1.327 -5.812 1 98.69 102 GLN A CA 1
ATOM 766 C C . GLN A 1 102 ? 22.906 -0.232 -5.5 1 98.69 102 GLN A C 1
ATOM 768 O O . GLN A 1 102 ? 23.109 0.559 -4.574 1 98.69 102 GLN A O 1
ATOM 773 N N . ALA A 1 103 ? 21.875 -0.176 -6.258 1 98.31 103 ALA A N 1
ATOM 774 C CA . ALA A 1 103 ? 20.844 0.844 -6.062 1 98.31 103 ALA A CA 1
ATOM 775 C C . ALA A 1 103 ? 20.203 0.726 -4.68 1 98.31 103 ALA A C 1
ATOM 777 O O . ALA A 1 103 ? 19.984 1.732 -4.004 1 98.31 103 ALA A O 1
ATOM 778 N N . LEU A 1 104 ? 19.875 -0.482 -4.289 1 98.81 104 LEU A N 1
ATOM 779 C CA . LEU A 1 104 ? 19.266 -0.727 -2.984 1 98.81 104 LEU A CA 1
ATOM 780 C C . LEU A 1 104 ? 20.219 -0.325 -1.86 1 98.81 104 LEU A C 1
ATOM 782 O O . LEU A 1 104 ? 19.812 0.36 -0.917 1 98.81 104 LEU A O 1
ATOM 786 N N . GLU A 1 105 ? 21.453 -0.696 -1.988 1 98.81 105 GLU A N 1
ATOM 787 C CA . GLU A 1 105 ? 22.453 -0.401 -0.956 1 98.81 105 GLU A CA 1
ATOM 788 C C . GLU A 1 105 ? 22.719 1.099 -0.854 1 98.81 105 GLU A C 1
ATOM 790 O O . GLU A 1 105 ? 22.922 1.625 0.24 1 98.81 105 GLU A O 1
ATOM 795 N N . GLU A 1 106 ? 22.781 1.691 -1.96 1 98.62 106 GLU A N 1
ATOM 796 C CA . GLU A 1 106 ? 22.938 3.143 -1.95 1 98.62 106 GLU A CA 1
ATOM 797 C C . GLU A 1 106 ? 21.797 3.816 -1.188 1 98.62 106 GLU A C 1
ATOM 799 O O . GLU A 1 106 ? 22.031 4.73 -0.395 1 98.62 106 GLU A O 1
ATOM 804 N N . THR A 1 107 ? 20.625 3.408 -1.455 1 98.56 107 THR A N 1
ATOM 805 C CA . THR A 1 107 ? 19.469 3.979 -0.78 1 98.56 107 THR A CA 1
ATOM 806 C C . THR A 1 107 ? 19.5 3.67 0.714 1 98.56 107 THR A C 1
ATOM 808 O O . THR A 1 107 ? 19.188 4.531 1.539 1 98.56 107 THR A O 1
ATOM 811 N N . ILE A 1 108 ? 19.906 2.436 1.055 1 98.62 108 ILE A N 1
ATOM 812 C CA . ILE A 1 108 ? 20.047 2.037 2.451 1 98.62 108 ILE A CA 1
ATOM 813 C C . ILE A 1 108 ? 21.047 2.955 3.148 1 98.62 108 ILE A C 1
ATOM 815 O O . ILE A 1 108 ? 20.797 3.428 4.258 1 98.62 108 ILE A O 1
ATOM 819 N N . THR A 1 109 ? 22.125 3.252 2.52 1 98.62 109 THR A N 1
ATOM 820 C CA . THR A 1 109 ? 23.156 4.133 3.076 1 98.62 109 THR A CA 1
ATOM 821 C C . THR A 1 109 ? 22.594 5.531 3.312 1 98.62 109 THR A C 1
ATOM 823 O O . THR A 1 109 ? 22.828 6.129 4.363 1 98.62 109 THR A O 1
ATOM 826 N N . ARG A 1 110 ? 21.859 5.988 2.363 1 98.25 110 ARG A N 1
ATOM 827 C CA . ARG A 1 110 ? 21.25 7.305 2.502 1 98.25 110 ARG A CA 1
ATOM 828 C C . ARG A 1 110 ? 20.266 7.332 3.664 1 98.25 110 ARG A C 1
ATOM 830 O O . ARG A 1 110 ? 20.188 8.32 4.398 1 98.25 110 ARG A O 1
ATOM 837 N N . LEU A 1 111 ? 19.5 6.273 3.809 1 97.94 111 LEU A N 1
ATOM 838 C CA . LEU A 1 111 ? 18.562 6.176 4.914 1 97.94 111 LEU A CA 1
ATOM 839 C C . LEU A 1 111 ? 19.281 6.188 6.254 1 97.94 111 LEU A C 1
ATOM 841 O O . LEU A 1 111 ? 18.875 6.887 7.184 1 97.94 111 LEU A O 1
ATOM 845 N N . ARG A 1 112 ? 20.328 5.457 6.359 1 96.5 112 ARG A N 1
ATOM 846 C CA . ARG A 1 112 ? 21.109 5.363 7.598 1 96.5 112 ARG A CA 1
ATOM 847 C C . ARG A 1 112 ? 21.688 6.719 7.977 1 96.5 112 ARG A C 1
ATOM 849 O O . ARG A 1 112 ? 21.844 7.027 9.164 1 96.5 112 ARG A O 1
ATOM 856 N N . ASN A 1 113 ? 21.938 7.5 7.008 1 96 113 ASN A N 1
ATOM 857 C CA . ASN A 1 113 ? 22.578 8.789 7.234 1 96 113 ASN A CA 1
ATOM 858 C C . ASN A 1 113 ? 21.547 9.914 7.344 1 96 113 ASN A C 1
ATOM 860 O O . ASN A 1 113 ? 21.922 11.086 7.461 1 96 113 ASN A O 1
ATOM 864 N N . LEU A 1 114 ? 20.344 9.555 7.207 1 94 114 LEU A N 1
ATOM 865 C CA . LEU A 1 114 ? 19.281 10.57 7.234 1 94 114 LEU A CA 1
ATOM 866 C C . LEU A 1 114 ? 19.25 11.289 8.578 1 94 114 LEU A C 1
ATOM 868 O O . LEU A 1 114 ? 19.141 10.648 9.625 1 94 114 LEU A O 1
ATOM 872 N N . LYS A 1 115 ? 19.453 12.516 8.547 1 88.5 115 LYS A N 1
ATOM 873 C CA . LYS A 1 115 ? 19.344 13.359 9.734 1 88.5 115 LYS A CA 1
ATOM 874 C C . LYS A 1 115 ? 18.078 14.211 9.695 1 88.5 115 LYS A C 1
ATOM 876 O O . LYS A 1 115 ? 17.969 15.125 8.875 1 88.5 115 LYS A O 1
ATOM 881 N N . VAL A 1 116 ? 17.141 13.789 10.414 1 85.94 116 VAL A N 1
ATOM 882 C CA . VAL A 1 116 ? 15.891 14.547 10.516 1 85.94 116 VAL A CA 1
ATOM 883 C C . VAL A 1 116 ? 15.672 15.008 11.953 1 85.94 116 VAL A C 1
ATOM 885 O O . VAL A 1 116 ? 15.742 14.203 12.883 1 85.94 116 VAL A O 1
ATOM 888 N N . ASN A 1 117 ? 15.484 16.25 12.094 1 81.19 117 ASN A N 1
ATOM 889 C CA . ASN A 1 117 ? 15.312 16.828 13.422 1 81.19 117 ASN A CA 1
ATOM 890 C C . ASN A 1 117 ? 13.906 16.562 13.961 1 81.19 117 ASN A C 1
ATOM 892 O O . ASN A 1 117 ? 13.727 16.406 15.172 1 81.19 117 ASN A O 1
ATOM 896 N N . ASP A 1 118 ? 12.953 16.562 13.109 1 90.38 118 ASP A N 1
ATOM 897 C CA . ASP A 1 118 ? 11.555 16.438 13.5 1 90.38 118 ASP A CA 1
ATOM 898 C C . ASP A 1 118 ? 10.773 15.602 12.492 1 90.38 118 ASP A C 1
ATOM 900 O O . ASP A 1 118 ? 10.516 16.047 11.375 1 90.38 118 ASP A O 1
ATOM 904 N N . MET A 1 119 ? 10.352 14.43 12.922 1 92.44 119 MET A N 1
ATOM 905 C CA . MET A 1 119 ? 9.602 13.523 12.055 1 92.44 119 MET A CA 1
ATOM 906 C C . MET A 1 119 ? 8.219 14.086 11.742 1 92.44 119 MET A C 1
ATOM 908 O O . MET A 1 119 ? 7.57 13.664 10.789 1 92.44 119 MET A O 1
ATOM 912 N N . ASP A 1 120 ? 7.84 15.102 12.508 1 93.56 120 ASP A N 1
ATOM 913 C CA . ASP A 1 120 ? 6.527 15.711 12.312 1 93.56 120 ASP A CA 1
ATOM 914 C C . ASP A 1 120 ? 6.609 16.891 11.352 1 93.56 120 ASP A C 1
ATOM 916 O O . ASP A 1 120 ? 5.594 17.516 11.031 1 93.56 120 ASP A O 1
ATOM 920 N N . GLU A 1 121 ? 7.789 17.109 10.898 1 95.38 121 GLU A N 1
ATOM 921 C CA . GLU A 1 121 ? 7.922 18.219 9.953 1 95.38 121 GLU A CA 1
ATOM 922 C C . GLU A 1 121 ? 7.016 18.016 8.742 1 95.38 121 GLU A C 1
ATOM 924 O O . GLU A 1 121 ? 6.93 16.922 8.195 1 95.38 121 GLU A O 1
ATOM 929 N N . GLU A 1 122 ? 6.406 19.125 8.367 1 96.5 122 GLU A N 1
ATOM 930 C CA . GLU A 1 122 ? 5.438 19.094 7.281 1 96.5 122 GLU A CA 1
ATOM 931 C C . GLU A 1 122 ? 6.121 18.859 5.938 1 96.5 122 GLU A C 1
ATOM 933 O O . GLU A 1 122 ? 7.176 19.422 5.66 1 96.5 122 GLU A O 1
ATOM 938 N N . LEU A 1 123 ? 5.566 18.047 5.191 1 97.19 123 LEU A N 1
ATOM 939 C CA . LEU A 1 123 ? 5.941 17.719 3.818 1 97.19 123 LEU A CA 1
ATOM 940 C C . LEU A 1 123 ? 4.727 17.781 2.896 1 97.19 123 LEU A C 1
ATOM 942 O O . LEU A 1 123 ? 3.641 17.328 3.27 1 97.19 123 LEU A O 1
ATOM 946 N N . THR A 1 124 ? 4.887 18.406 1.742 1 97.88 124 THR A N 1
ATOM 947 C CA . THR A 1 124 ? 3.822 18.406 0.743 1 97.88 124 THR A CA 1
ATOM 948 C C . THR A 1 124 ? 3.994 17.25 -0.232 1 97.88 124 THR A C 1
ATOM 950 O O . THR A 1 124 ? 5.078 17.047 -0.785 1 97.88 124 THR A O 1
ATOM 953 N N . LEU A 1 125 ? 2.969 16.469 -0.41 1 97.19 125 LEU A N 1
ATOM 954 C CA . LEU A 1 125 ? 2.949 15.367 -1.376 1 97.19 125 LEU A CA 1
ATOM 955 C C . LEU A 1 125 ? 2.146 15.75 -2.615 1 97.19 125 LEU A C 1
ATOM 957 O O . LEU A 1 125 ? 0.964 16.078 -2.516 1 97.19 125 LEU A O 1
ATOM 961 N N . ASP A 1 126 ? 2.803 15.703 -3.748 1 94.62 126 ASP A N 1
ATOM 962 C CA . ASP A 1 126 ? 2.127 15.781 -5.039 1 94.62 126 ASP A CA 1
ATOM 963 C C . ASP A 1 126 ? 1.82 14.383 -5.586 1 94.62 126 ASP A C 1
ATOM 965 O O . ASP A 1 126 ? 2.732 13.594 -5.824 1 94.62 126 ASP A O 1
ATOM 969 N N . ALA A 1 127 ? 0.52 14.109 -5.672 1 90.75 127 ALA A N 1
ATOM 970 C CA . ALA A 1 127 ? 0.123 12.781 -6.113 1 90.75 127 ALA A CA 1
ATOM 971 C C . ALA A 1 127 ? -0.864 12.859 -7.277 1 90.75 127 ALA A C 1
ATOM 973 O O . ALA A 1 127 ? -1.687 13.773 -7.34 1 90.75 127 ALA A O 1
ATOM 974 N N . ILE A 1 128 ? -0.743 11.867 -8.164 1 82.75 128 ILE A N 1
ATOM 975 C CA . ILE A 1 128 ? -1.675 11.766 -9.281 1 82.75 128 ILE A CA 1
ATOM 976 C C . ILE A 1 128 ? -2.357 10.406 -9.266 1 82.75 128 ILE A C 1
ATOM 978 O O . ILE A 1 128 ? -1.736 9.391 -9.586 1 82.75 128 ILE A O 1
ATOM 982 N N . THR A 1 129 ? -3.543 10.297 -8.93 1 78.81 129 THR A N 1
ATOM 983 C CA . THR A 1 129 ? -4.297 9.047 -8.969 1 78.81 129 THR A CA 1
ATOM 984 C C . THR A 1 129 ? -5.781 9.32 -9.195 1 78.81 129 THR A C 1
ATOM 986 O O . THR A 1 129 ? -6.59 9.188 -8.273 1 78.81 129 THR A O 1
ATOM 989 N N . PRO A 1 130 ? -6.426 9.43 -10.141 1 78.69 130 PRO A N 1
ATOM 990 C CA . PRO A 1 130 ? -5.844 9.891 -11.398 1 78.69 130 PRO A CA 1
ATOM 991 C C . PRO A 1 130 ? -5.727 11.414 -11.469 1 78.69 130 PRO A C 1
ATOM 993 O O . PRO A 1 130 ? -5.059 11.953 -12.359 1 78.69 130 PRO A O 1
ATOM 996 N N . TYR A 1 131 ? -6.32 12.094 -10.469 1 83.81 131 TYR A N 1
ATOM 997 C CA . TYR A 1 131 ? -6.309 13.547 -10.438 1 83.81 131 TYR A CA 1
ATOM 998 C C . TYR A 1 131 ? -5.098 14.07 -9.664 1 83.81 131 TYR A C 1
ATOM 1000 O O . TYR A 1 131 ? -4.715 13.5 -8.641 1 83.81 131 TYR A O 1
ATOM 1008 N N . PRO A 1 132 ? -4.617 15.125 -10.25 1 88.94 132 PRO A N 1
ATOM 1009 C CA . PRO A 1 132 ? -3.547 15.711 -9.438 1 88.94 132 PRO A CA 1
ATOM 1010 C C . PRO A 1 132 ? -4.035 16.172 -8.062 1 88.94 132 PRO A C 1
ATOM 1012 O O . PRO A 1 132 ? -5.078 16.812 -7.957 1 88.94 132 PRO A O 1
ATOM 1015 N N . GLN A 1 133 ? -3.379 15.75 -7.059 1 91.56 133 GLN A N 1
ATOM 1016 C CA . GLN A 1 133 ? -3.664 16.141 -5.68 1 91.56 133 GLN A CA 1
ATOM 1017 C C . GLN A 1 133 ? -2.432 16.734 -5.012 1 91.56 133 GLN A C 1
ATOM 1019 O O . GLN A 1 133 ? -1.307 16.297 -5.262 1 91.56 133 GLN A O 1
ATOM 1024 N N . VAL A 1 134 ? -2.672 17.781 -4.242 1 95.31 134 VAL A N 1
ATOM 1025 C CA . VAL A 1 134 ? -1.666 18.344 -3.346 1 95.31 134 VAL A CA 1
ATOM 1026 C C . VAL A 1 134 ? -2.061 18.062 -1.896 1 95.31 134 VAL A C 1
ATOM 1028 O O . VAL A 1 134 ? -3.07 18.578 -1.412 1 95.31 134 VAL A O 1
ATOM 1031 N N . LEU A 1 135 ? -1.254 17.266 -1.185 1 96.62 135 LEU A N 1
ATOM 1032 C CA . LEU A 1 135 ? -1.644 16.766 0.126 1 96.62 135 LEU A CA 1
ATOM 1033 C C . LEU A 1 135 ? -0.616 17.141 1.186 1 96.62 135 LEU A C 1
ATOM 1035 O O . LEU A 1 135 ? 0.591 17.078 0.94 1 96.62 135 LEU A O 1
ATOM 1039 N N . LYS A 1 136 ? -1.10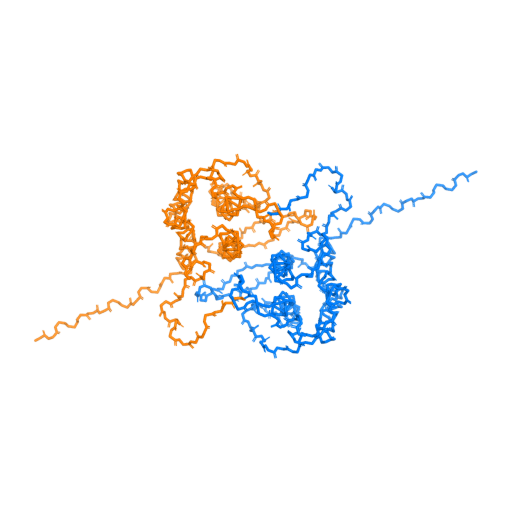5 17.531 2.352 1 97.44 136 LYS A N 1
ATOM 1040 C CA . LYS A 1 136 ? -0.216 17.75 3.49 1 97.44 136 LYS A CA 1
ATOM 1041 C C . LYS A 1 136 ? 0.097 16.438 4.199 1 97.44 136 LYS A C 1
ATOM 1043 O O . LYS A 1 136 ? -0.796 15.617 4.414 1 97.44 136 LYS A O 1
ATOM 1048 N N . THR A 1 137 ? 1.319 16.219 4.461 1 97.88 137 THR A N 1
ATOM 1049 C CA . THR A 1 137 ? 1.818 15.047 5.16 1 97.88 137 THR A CA 1
ATOM 1050 C C . THR A 1 137 ? 3.025 15.406 6.027 1 97.88 137 THR A C 1
ATOM 1052 O O . THR A 1 137 ? 3.215 16.562 6.391 1 97.88 137 THR A O 1
ATOM 1055 N N . SER A 1 138 ? 3.738 14.406 6.543 1 97.94 138 SER A N 1
ATOM 1056 C CA . SER A 1 138 ? 4.938 14.633 7.34 1 97.94 138 SER A CA 1
ATOM 1057 C C . SER A 1 138 ? 6.055 13.672 6.945 1 97.94 138 SER A C 1
ATOM 1059 O O . SER A 1 138 ? 5.809 12.672 6.27 1 97.94 138 SER A O 1
ATOM 1061 N N . ILE A 1 139 ? 7.238 14.031 7.324 1 97.44 139 ILE A N 1
ATOM 1062 C CA . ILE A 1 139 ? 8.398 13.203 7.004 1 97.44 139 ILE A CA 1
ATOM 1063 C C . ILE A 1 139 ? 8.211 11.805 7.582 1 97.44 139 ILE A C 1
ATOM 1065 O O . ILE A 1 139 ? 8.391 10.805 6.879 1 97.44 139 ILE A O 1
ATOM 1069 N N . GLY A 1 140 ? 7.82 11.758 8.789 1 97.25 140 GLY A N 1
ATOM 1070 C CA . GLY A 1 140 ? 7.609 10.469 9.438 1 97.25 140 GLY A CA 1
ATOM 1071 C C . GLY A 1 140 ? 6.543 9.625 8.75 1 97.25 140 GLY A C 1
ATOM 1072 O O . GLY A 1 140 ? 6.723 8.422 8.57 1 97.25 140 GLY A O 1
ATOM 1073 N N . ARG A 1 141 ? 5.469 10.195 8.383 1 97.69 141 ARG A N 1
ATOM 1074 C CA . ARG A 1 141 ? 4.371 9.5 7.727 1 97.69 141 ARG A CA 1
ATOM 1075 C C . ARG A 1 141 ? 4.824 8.898 6.398 1 97.69 141 ARG A C 1
ATOM 1077 O O . ARG A 1 141 ? 4.438 7.785 6.047 1 97.69 141 ARG A O 1
ATOM 1084 N N . GLU A 1 142 ? 5.609 9.68 5.676 1 98 142 GLU A N 1
ATOM 1085 C CA . GLU A 1 142 ? 6.035 9.195 4.363 1 98 142 GLU A CA 1
ATOM 1086 C C . GLU A 1 142 ? 7.094 8.102 4.496 1 98 142 GLU A C 1
ATOM 1088 O O . GLU A 1 142 ? 7.148 7.18 3.682 1 98 142 GLU A O 1
ATOM 1093 N N . LEU A 1 143 ? 7.934 8.234 5.52 1 97.06 143 LEU A N 1
ATOM 1094 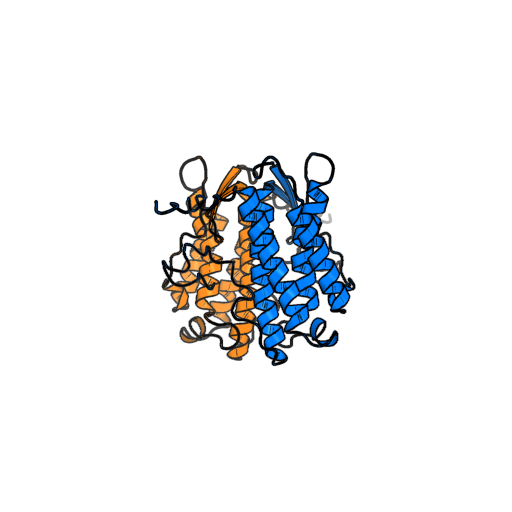C CA . LEU A 1 143 ? 8.867 7.141 5.781 1 97.06 143 LEU A CA 1
ATOM 1095 C C . LEU A 1 143 ? 8.117 5.859 6.125 1 97.06 143 LEU A C 1
ATOM 1097 O O . LEU A 1 143 ? 8.438 4.789 5.598 1 97.06 143 LEU A O 1
ATOM 1101 N N . TRP A 1 144 ? 7.16 5.988 6.98 1 96.19 144 TRP A N 1
ATOM 1102 C CA . TRP A 1 144 ? 6.32 4.848 7.336 1 96.19 144 TRP A CA 1
ATOM 1103 C C . TRP A 1 144 ? 5.605 4.293 6.109 1 96.19 144 TRP A C 1
ATOM 1105 O O . TRP A 1 144 ? 5.582 3.078 5.895 1 96.19 144 TRP A O 1
ATOM 1115 N N . PHE A 1 145 ? 5.094 5.152 5.355 1 96.94 145 PHE A N 1
ATOM 1116 C CA . PHE A 1 145 ? 4.398 4.766 4.133 1 96.94 145 PHE A CA 1
ATOM 1117 C C . PHE A 1 145 ? 5.328 3.986 3.207 1 96.94 145 PHE A C 1
ATOM 1119 O O . PHE A 1 145 ? 4.93 2.973 2.629 1 96.94 145 PHE A O 1
ATOM 1126 N N . GLY A 1 146 ? 6.488 4.473 2.98 1 96.81 146 GLY A N 1
ATOM 1127 C CA . GLY A 1 146 ? 7.449 3.785 2.133 1 96.81 146 GLY A CA 1
ATOM 1128 C C . GLY A 1 146 ? 7.672 2.338 2.535 1 96.81 146 GLY A C 1
ATOM 1129 O O . GLY A 1 146 ? 7.719 1.452 1.68 1 96.81 146 GLY A O 1
ATOM 1130 N N . SER A 1 147 ? 7.809 2.123 3.801 1 95.81 147 SER A N 1
ATOM 1131 C CA . SER A 1 147 ? 8.047 0.771 4.297 1 95.81 147 SER A CA 1
ATOM 1132 C C . SER A 1 147 ? 6.824 -0.118 4.078 1 95.81 147 SER A C 1
ATOM 1134 O O . SER A 1 147 ? 6.953 -1.255 3.623 1 95.81 147 SER A O 1
ATOM 1136 N N . LEU A 1 148 ? 5.688 0.419 4.438 1 92.94 148 LEU A N 1
ATOM 1137 C CA . LEU A 1 148 ? 4.457 -0.336 4.227 1 92.94 148 LEU A CA 1
ATOM 1138 C C . LEU A 1 148 ? 4.266 -0.658 2.748 1 92.94 148 LEU A C 1
ATOM 1140 O O . LEU A 1 148 ? 3.941 -1.795 2.395 1 92.94 148 LEU A O 1
ATOM 1144 N N . HIS A 1 149 ? 4.48 0.341 1.906 1 95.06 149 HIS A N 1
ATOM 1145 C CA . HIS A 1 149 ? 4.359 0.194 0.461 1 95.06 149 HIS A CA 1
ATOM 1146 C C . HIS A 1 149 ? 5.309 -0.876 -0.067 1 95.06 149 HIS A C 1
ATOM 1148 O O . HIS A 1 149 ? 4.906 -1.728 -0.865 1 95.06 149 HIS A O 1
ATOM 1154 N N . ALA A 1 150 ? 6.504 -0.853 0.387 1 96.12 150 ALA A N 1
ATOM 1155 C CA . ALA A 1 150 ? 7.488 -1.851 -0.029 1 96.12 150 ALA A CA 1
ATOM 1156 C C . ALA A 1 150 ? 7.035 -3.258 0.349 1 96.12 150 ALA A C 1
ATOM 1158 O O . ALA A 1 150 ? 7.105 -4.18 -0.467 1 96.12 150 ALA A O 1
ATOM 1159 N N . ILE A 1 151 ? 6.578 -3.418 1.54 1 91.81 151 ILE A N 1
ATOM 1160 C CA . ILE A 1 151 ? 6.121 -4.719 2.02 1 91.81 151 ILE A CA 1
ATOM 1161 C C . ILE A 1 151 ? 4.992 -5.23 1.127 1 91.81 151 ILE A C 1
ATOM 1163 O O . ILE A 1 151 ? 4.945 -6.418 0.8 1 91.81 151 ILE A O 1
ATOM 1167 N N . HIS A 1 152 ? 4.125 -4.367 0.703 1 91.25 152 HIS A N 1
ATOM 1168 C CA . HIS A 1 152 ? 3.07 -4.75 -0.227 1 91.25 152 HIS A CA 1
ATOM 1169 C C . HIS A 1 152 ? 3.65 -5.234 -1.552 1 91.25 152 HIS A C 1
ATOM 1171 O O . HIS A 1 152 ? 3.205 -6.246 -2.098 1 91.25 152 HIS A O 1
ATOM 1177 N N . HIS A 1 153 ? 4.602 -4.547 -2.031 1 94.62 153 HIS A N 1
ATOM 1178 C CA . HIS A 1 153 ? 5.234 -4.965 -3.277 1 94.62 153 HIS A CA 1
ATOM 1179 C C . HIS A 1 153 ? 5.98 -6.281 -3.104 1 94.62 153 HIS A C 1
ATOM 1181 O O . HIS A 1 153 ? 6.066 -7.078 -4.043 1 94.62 153 HIS A O 1
ATOM 1187 N N . TRP A 1 154 ? 6.508 -6.574 -1.906 1 94.69 154 TRP A N 1
ATOM 1188 C CA . TRP A 1 154 ? 7.184 -7.844 -1.645 1 94.69 154 TRP A CA 1
ATOM 1189 C C . TRP A 1 154 ? 6.207 -9.008 -1.759 1 94.69 154 TRP A C 1
ATOM 1191 O O . TRP A 1 154 ? 6.586 -10.102 -2.191 1 94.69 154 TRP A O 1
ATOM 1201 N N . SER A 1 155 ? 4.988 -8.75 -1.417 1 90.06 155 SER A N 1
ATOM 1202 C CA . SER A 1 155 ? 3.975 -9.781 -1.617 1 90.06 155 SER A CA 1
ATOM 1203 C C . SER A 1 155 ? 3.838 -10.141 -3.092 1 90.06 155 SER A C 1
ATOM 1205 O O . SER A 1 155 ? 3.719 -11.32 -3.439 1 90.06 155 SER A O 1
ATOM 1207 N N . MET A 1 156 ? 3.934 -9.141 -3.926 1 92.38 156 MET A N 1
ATOM 1208 C CA . MET A 1 156 ? 3.838 -9.375 -5.363 1 92.38 156 MET A CA 1
ATOM 1209 C C . MET A 1 156 ? 5.098 -10.055 -5.887 1 92.38 156 MET A C 1
ATOM 1211 O O . MET A 1 156 ? 5.023 -10.914 -6.77 1 92.38 156 MET A O 1
ATOM 1215 N N . VAL A 1 157 ? 6.145 -9.703 -5.352 1 96.19 157 VAL A N 1
ATOM 1216 C CA . VAL A 1 157 ? 7.414 -10.328 -5.715 1 96.19 157 VAL A CA 1
ATOM 1217 C C . VAL A 1 157 ? 7.363 -11.82 -5.398 1 96.19 157 VAL A C 1
ATOM 1219 O O . VAL A 1 157 ? 7.809 -12.648 -6.195 1 96.19 157 VAL A O 1
ATOM 1222 N N . ARG A 1 158 ? 6.84 -12.164 -4.27 1 93.75 158 ARG A N 1
ATOM 1223 C CA . ARG A 1 158 ? 6.703 -13.57 -3.885 1 93.75 158 ARG A CA 1
ATOM 1224 C C . ARG A 1 158 ? 5.914 -14.352 -4.93 1 93.75 158 ARG A C 1
ATOM 1226 O O . ARG A 1 158 ? 6.266 -15.484 -5.266 1 93.75 158 ARG A O 1
ATOM 1233 N N . VAL A 1 159 ? 4.906 -13.812 -5.41 1 92.81 159 VAL A N 1
ATOM 1234 C CA . VAL A 1 159 ? 4.055 -14.461 -6.402 1 92.81 159 VAL A CA 1
ATOM 1235 C C . VAL A 1 159 ? 4.844 -14.695 -7.688 1 92.81 159 VAL A C 1
ATOM 1237 O O . VAL A 1 159 ? 4.844 -15.805 -8.234 1 92.81 159 VAL A O 1
ATOM 1240 N N . VAL A 1 160 ? 5.52 -13.68 -8.133 1 96 160 VAL A N 1
ATOM 1241 C CA . VAL A 1 160 ? 6.285 -13.789 -9.367 1 96 160 VAL A CA 1
ATOM 1242 C C . VAL A 1 160 ? 7.402 -14.82 -9.195 1 96 160 VAL A C 1
ATOM 1244 O O . VAL A 1 160 ? 7.645 -15.633 -10.086 1 96 160 VAL A O 1
ATOM 1247 N N . ALA A 1 161 ? 8.039 -14.797 -8.094 1 96.44 161 ALA A N 1
ATOM 1248 C CA . ALA A 1 161 ? 9.102 -15.758 -7.797 1 96.44 161 ALA A CA 1
ATOM 1249 C C . ALA A 1 161 ? 8.555 -17.188 -7.785 1 96.44 161 ALA A C 1
ATOM 1251 O O . ALA A 1 161 ? 9.188 -18.094 -8.312 1 96.44 161 ALA A O 1
ATOM 1252 N N . ALA A 1 162 ? 7.438 -17.328 -7.191 1 93.12 162 ALA A N 1
ATOM 1253 C CA . ALA A 1 162 ? 6.816 -18.656 -7.113 1 93.12 162 ALA A CA 1
ATOM 1254 C C . ALA A 1 162 ? 6.535 -19.203 -8.508 1 93.12 162 ALA A C 1
ATOM 1256 O O . ALA A 1 162 ? 6.668 -20.406 -8.734 1 93.12 162 ALA A O 1
ATOM 1257 N N . GLU A 1 163 ? 6.18 -18.375 -9.414 1 93.44 163 GLU A N 1
ATOM 1258 C CA . GLU A 1 163 ? 5.938 -18.797 -10.797 1 93.44 163 GLU A CA 1
ATOM 1259 C C . GLU A 1 163 ? 7.195 -19.391 -11.422 1 93.44 163 GLU A C 1
ATOM 1261 O O . GLU A 1 163 ? 7.109 -20.219 -12.328 1 93.44 163 GLU A O 1
ATOM 1266 N N . MET A 1 164 ? 8.32 -18.969 -10.922 1 96.44 164 MET A N 1
ATOM 1267 C CA . MET A 1 164 ? 9.586 -19.438 -11.469 1 96.44 164 MET A CA 1
ATOM 1268 C C . MET A 1 164 ? 10.148 -20.578 -10.617 1 96.44 164 MET A C 1
ATOM 1270 O O . MET A 1 164 ? 11.273 -21.031 -10.844 1 96.44 164 MET A O 1
ATOM 1274 N N . GLY A 1 165 ? 9.375 -20.922 -9.586 1 95.12 165 GLY A N 1
ATOM 1275 C CA . GLY A 1 165 ? 9.828 -22 -8.703 1 95.12 165 GLY A CA 1
ATOM 1276 C C . GLY A 1 165 ? 10.898 -21.547 -7.727 1 95.12 165 GLY A C 1
ATOM 1277 O O . GLY A 1 165 ? 11.641 -22.375 -7.191 1 95.12 165 GLY A O 1
ATOM 1278 N N . ILE A 1 166 ? 10.992 -20.281 -7.559 1 96.38 166 ILE A N 1
ATOM 1279 C CA . ILE A 1 166 ? 11.984 -19.75 -6.637 1 96.38 166 ILE A CA 1
ATOM 1280 C C . ILE A 1 166 ? 11.414 -19.719 -5.219 1 96.38 166 ILE A C 1
ATOM 1282 O O . ILE A 1 166 ? 10.32 -19.203 -4.992 1 96.38 166 ILE A O 1
ATOM 1286 N N . THR A 1 167 ? 12.133 -20.266 -4.328 1 91.75 167 THR A N 1
ATOM 1287 C CA . THR A 1 167 ? 11.734 -20.219 -2.926 1 91.75 167 THR A CA 1
ATOM 1288 C C . THR A 1 167 ? 12.312 -18.984 -2.232 1 91.75 167 THR A C 1
ATOM 1290 O O . THR A 1 167 ? 13.516 -18.734 -2.305 1 91.75 167 THR A O 1
ATOM 1293 N N . ILE A 1 168 ? 11.477 -18.297 -1.655 1 92.12 168 ILE A N 1
ATOM 1294 C CA . ILE A 1 168 ? 11.883 -17.094 -0.93 1 92.12 168 ILE A CA 1
ATOM 1295 C C . ILE A 1 168 ? 11.742 -17.328 0.572 1 92.12 168 ILE A C 1
ATOM 1297 O O . ILE A 1 168 ? 10.836 -18.031 1.017 1 92.12 168 ILE A O 1
ATOM 1301 N N . GLU A 1 169 ? 12.586 -16.719 1.345 1 88.44 169 GLU A N 1
ATOM 1302 C CA . GLU A 1 169 ? 12.555 -16.844 2.799 1 88.44 169 GLU A CA 1
ATOM 1303 C C . GLU A 1 169 ? 11.211 -16.391 3.365 1 88.44 169 GLU A C 1
ATOM 1305 O O . GLU A 1 169 ? 10.648 -15.398 2.916 1 88.44 169 GLU A O 1
ATOM 1310 N N . PRO A 1 170 ? 10.766 -17.047 4.395 1 84.62 170 PRO A N 1
ATOM 1311 C CA . PRO A 1 170 ? 9.469 -16.703 4.988 1 84.62 170 PRO A CA 1
ATOM 1312 C C . PRO A 1 170 ? 9.438 -15.289 5.547 1 84.62 170 PRO A C 1
ATOM 1314 O O . PRO A 1 170 ? 8.375 -14.664 5.609 1 84.62 170 PRO A O 1
ATOM 1317 N N . SER A 1 171 ? 10.57 -14.75 5.848 1 84.94 171 SER A N 1
ATOM 1318 C CA . SER A 1 171 ? 10.633 -13.438 6.469 1 84.94 171 SER A CA 1
ATOM 1319 C C . SER A 1 171 ? 10.516 -12.328 5.43 1 84.94 171 SER A C 1
ATOM 1321 O O . SER A 1 171 ? 10.305 -11.164 5.777 1 84.94 171 SER A O 1
ATOM 1323 N N . PHE A 1 172 ? 10.672 -12.695 4.184 1 91.44 172 PHE A N 1
ATOM 1324 C CA . PHE A 1 172 ? 10.539 -11.711 3.115 1 91.44 172 PHE A CA 1
ATOM 1325 C C . PHE A 1 172 ? 9.117 -11.164 3.059 1 91.44 172 PHE A C 1
ATOM 1327 O O . PHE A 1 172 ? 8.156 -11.93 2.982 1 91.44 172 PHE A O 1
ATOM 1334 N N . GLY A 1 173 ? 9.008 -9.875 3.164 1 88.25 173 GLY A N 1
ATOM 1335 C CA . GLY A 1 173 ? 7.707 -9.234 3.098 1 88.25 173 GLY A CA 1
ATOM 1336 C C . GLY A 1 173 ? 7.02 -9.141 4.445 1 88.25 173 GLY A C 1
ATOM 1337 O O . GLY A 1 173 ? 5.848 -8.766 4.527 1 88.25 173 GLY A O 1
ATOM 1338 N N . VAL A 1 174 ? 7.668 -9.555 5.426 1 81.88 174 VAL A N 1
ATOM 1339 C CA . VAL A 1 174 ? 7.152 -9.43 6.781 1 81.88 174 VAL A CA 1
ATOM 1340 C C . VAL A 1 174 ? 7.879 -8.297 7.512 1 81.88 174 VAL A C 1
ATOM 1342 O O . VAL A 1 174 ? 9.109 -8.227 7.48 1 81.88 174 VAL A O 1
ATOM 1345 N N . ALA A 1 175 ? 6.988 -7.406 8.07 1 75.44 175 ALA A N 1
ATOM 1346 C CA . ALA A 1 175 ? 7.605 -6.332 8.844 1 75.44 175 ALA A CA 1
ATOM 1347 C C . ALA A 1 175 ? 8.469 -6.891 9.977 1 75.44 175 ALA A C 1
ATOM 1349 O O . ALA A 1 175 ? 8.133 -7.918 10.57 1 75.44 175 ALA A O 1
ATOM 1350 N N . PRO A 1 176 ? 9.672 -6.234 10.078 1 66.31 176 PRO A N 1
ATOM 1351 C CA . PRO A 1 176 ? 10.508 -6.707 11.18 1 66.31 176 PRO A CA 1
ATOM 1352 C C . PRO A 1 176 ? 9.773 -6.711 12.516 1 66.31 176 PRO A C 1
ATOM 1354 O O . PRO A 1 176 ? 8.867 -5.898 12.727 1 66.31 176 PRO A O 1
ATOM 1357 N N . SER A 1 177 ? 9.594 -7.891 13.125 1 54.34 177 SER A N 1
ATOM 1358 C CA . SER A 1 177 ? 8.922 -8.023 14.414 1 54.34 177 SER A CA 1
ATOM 1359 C C . SER A 1 177 ? 9.727 -7.352 15.523 1 54.34 177 SER A C 1
ATOM 1361 O O . SER A 1 177 ? 10.945 -7.184 15.398 1 54.34 177 SER A O 1
ATOM 1363 N N . THR A 1 178 ? 9.086 -6.441 16.188 1 43.94 178 THR A N 1
ATOM 1364 C CA . THR A 1 178 ? 9.789 -6.199 17.453 1 43.94 178 THR A CA 1
ATOM 1365 C C . THR A 1 178 ? 10.266 -7.512 18.062 1 43.94 178 THR A C 1
ATOM 1367 O O . THR A 1 178 ? 9.531 -8.5 18.078 1 43.94 178 THR A O 1
ATOM 1370 N N . LEU A 1 179 ? 11.484 -7.941 18 1 37.19 179 LEU A N 1
ATOM 1371 C CA . LEU A 1 179 ? 11.875 -8.922 19 1 37.19 179 LEU A CA 1
ATOM 1372 C C . LEU A 1 179 ? 10.891 -8.93 20.172 1 37.19 179 LEU A C 1
ATOM 1374 O O . LEU A 1 179 ? 10.797 -9.93 20.891 1 37.19 179 LEU A O 1
ATOM 1378 N N . LEU A 1 180 ? 10.438 -7.836 20.578 1 35.62 180 LEU A N 1
ATOM 1379 C CA . LEU A 1 180 ? 9.578 -7.77 21.75 1 35.62 180 LEU A CA 1
ATOM 1380 C C . LEU A 1 180 ? 8.25 -8.484 21.5 1 35.62 180 LEU A C 1
ATOM 1382 O O . LEU A 1 180 ? 7.766 -9.227 22.344 1 35.62 180 LEU A O 1
ATOM 1386 N N . TYR A 1 181 ? 7.375 -8.055 20.422 1 35 181 TYR A N 1
ATOM 1387 C CA . TYR A 1 181 ? 6.066 -8.695 20.422 1 35 181 TYR A CA 1
ATOM 1388 C C . TYR A 1 181 ? 6.113 -10.031 19.672 1 35 181 TYR A C 1
ATOM 1390 O O . TYR A 1 181 ? 5.074 -10.641 19.406 1 35 181 TYR A O 1
ATOM 1398 N N . ARG A 1 182 ? 7.012 -10.492 18.938 1 36.69 182 ARG A N 1
ATOM 1399 C CA . ARG A 1 182 ? 6.996 -11.883 18.5 1 36.69 182 ARG A CA 1
ATOM 1400 C C . ARG A 1 182 ? 6.367 -12.789 19.547 1 36.69 182 ARG A C 1
ATOM 1402 O O . ARG A 1 182 ? 5.867 -13.867 19.234 1 36.69 182 ARG A O 1
ATOM 1409 N N . GLU A 1 183 ? 6.707 -12.633 20.734 1 33.62 183 GLU A N 1
ATOM 1410 C CA . GLU A 1 183 ? 6.184 -13.531 21.75 1 33.62 183 GLU A CA 1
ATOM 1411 C C . GLU A 1 183 ? 4.676 -13.359 21.922 1 33.62 183 GLU A C 1
ATOM 1413 O O . GLU A 1 183 ? 3.996 -14.258 22.422 1 33.62 183 GLU A O 1
ATOM 1418 N N . LEU A 1 184 ? 4.074 -12.141 21.891 1 35 184 LEU A N 1
ATOM 1419 C CA . LEU A 1 184 ? 2.744 -11.984 22.469 1 35 184 LEU A CA 1
ATOM 1420 C C . LEU A 1 184 ? 1.661 -12.227 21.422 1 35 184 LEU A C 1
ATOM 1422 O O . LEU A 1 184 ? 0.484 -12.367 21.766 1 35 184 LEU A O 1
ATOM 1426 N N . GLY A 1 185 ? 1.6 -12.766 20.266 1 33.62 185 GLY A N 1
ATOM 1427 C CA . GLY A 1 185 ? 0.576 -13.344 19.422 1 33.62 185 GLY A CA 1
ATOM 1428 C C . GLY A 1 185 ? 0.874 -13.195 17.938 1 33.62 185 GLY A C 1
ATOM 1429 O O . GLY A 1 185 ? 1.876 -12.586 17.562 1 33.62 185 GLY A O 1
ATOM 1430 N N . PRO A 1 186 ? 0.096 -13.992 17.047 1 32.66 186 PRO A N 1
ATOM 1431 C CA . PRO A 1 186 ? 0.289 -14.312 15.633 1 32.66 186 PRO A CA 1
ATOM 1432 C C . PRO A 1 186 ? 0.528 -13.062 14.781 1 32.66 186 PRO A C 1
ATOM 1434 O O . PRO A 1 186 ? 0.007 -11.992 15.094 1 32.66 186 PRO A O 1
ATOM 1437 N N . LYS A 1 187 ? 1.676 -12.922 14.07 1 39.53 187 LYS A N 1
ATOM 1438 C CA . LYS A 1 187 ? 2.213 -12 13.07 1 39.53 187 LYS A CA 1
ATOM 1439 C C . LYS A 1 187 ? 1.117 -11.5 12.133 1 39.53 187 LYS A C 1
ATOM 1441 O O . LYS A 1 187 ? 0.307 -12.281 11.648 1 39.53 187 LYS A O 1
ATOM 1446 N N . ALA A 1 188 ? 0.766 -10.219 12.148 1 36.06 188 ALA A N 1
ATOM 1447 C CA . ALA A 1 188 ? -0.279 -9.602 11.344 1 36.06 188 ALA A CA 1
ATOM 1448 C C . ALA A 1 188 ? -0.054 -9.867 9.859 1 36.06 188 ALA A C 1
ATOM 1450 O O . ALA A 1 188 ? 0.844 -9.281 9.242 1 36.06 188 ALA A O 1
ATOM 1451 N N . ARG A 1 189 ? 0.01 -11.148 9.461 1 37.19 189 ARG A N 1
ATOM 1452 C CA . ARG A 1 189 ? -0.03 -11.453 8.031 1 37.19 189 ARG A CA 1
ATOM 1453 C C . ARG A 1 189 ? -1.267 -10.852 7.375 1 37.19 189 ARG A C 1
ATOM 1455 O O . ARG A 1 189 ? -2.367 -10.93 7.926 1 37.19 189 ARG A O 1
ATOM 1462 N N . ILE A 1 190 ? -1.061 -9.836 6.676 1 36.53 190 ILE A N 1
ATOM 1463 C CA . ILE A 1 190 ? -2.209 -9.266 5.988 1 36.53 190 ILE A CA 1
ATOM 1464 C C . ILE A 1 190 ? -2.951 -10.352 5.219 1 36.53 190 ILE A C 1
ATOM 1466 O O . ILE A 1 190 ? -2.328 -11.211 4.59 1 36.53 190 ILE A O 1
ATOM 1470 N N . MET B 1 1 ? -31.469 29.734 -35.625 1 28.14 1 MET B N 1
ATOM 1471 C CA . MET B 1 1 ? -30.938 30.141 -34.344 1 28.14 1 MET B CA 1
ATOM 1472 C C . MET B 1 1 ? -30.391 28.938 -33.562 1 28.14 1 MET B C 1
ATOM 1474 O O . MET B 1 1 ? -31.156 28.062 -33.156 1 28.14 1 MET B O 1
ATOM 1478 N N . ALA B 1 2 ? -29.141 28.516 -33.906 1 32.97 2 ALA B N 1
ATOM 1479 C CA . ALA B 1 2 ? -28.438 27.328 -33.438 1 32.97 2 ALA B CA 1
ATOM 1480 C C . ALA B 1 2 ? -28.312 27.344 -31.922 1 32.97 2 ALA B C 1
ATOM 1482 O O . ALA B 1 2 ? -27.844 2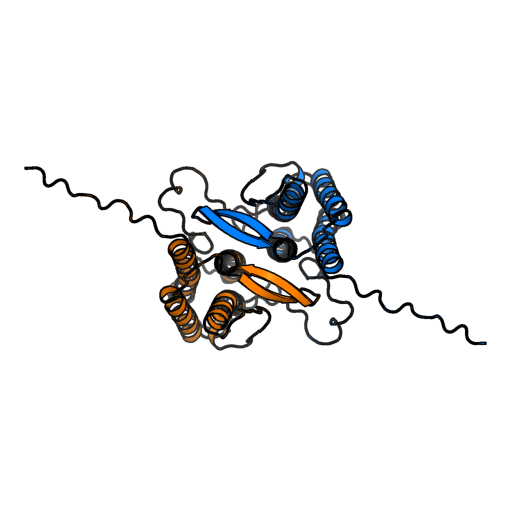8.328 -31.328 1 32.97 2 ALA B O 1
ATOM 1483 N N . SER B 1 3 ? -29.312 26.844 -31.219 1 32.5 3 SER B N 1
ATOM 1484 C CA . SER B 1 3 ? -29.25 26.75 -29.766 1 32.5 3 SER B CA 1
ATOM 1485 C C . SER B 1 3 ? -27.891 26.234 -29.312 1 32.5 3 SER B C 1
ATOM 1487 O O . SER B 1 3 ? -27.438 25.188 -29.766 1 32.5 3 SER B O 1
ATOM 1489 N N . GLU B 1 4 ? -26.938 27.172 -29.141 1 31 4 GLU B N 1
ATOM 1490 C CA . GLU B 1 4 ? -25.625 26.875 -28.594 1 31 4 GLU B CA 1
ATOM 1491 C C . GLU B 1 4 ? -25.719 26.016 -27.344 1 31 4 GLU B C 1
ATOM 1493 O O . GLU B 1 4 ? -26.312 26.422 -26.344 1 31 4 GLU B O 1
ATOM 1498 N N . GLN B 1 5 ? -26.016 24.766 -27.484 1 30.19 5 GLN B N 1
ATOM 1499 C CA . GLN B 1 5 ? -25.938 23.828 -26.375 1 30.19 5 GLN B CA 1
ATOM 1500 C C . GLN B 1 5 ? -24.75 24.156 -25.453 1 30.19 5 GLN B C 1
ATOM 1502 O O . GLN B 1 5 ? -23.594 24.141 -25.891 1 30.19 5 GLN B O 1
ATOM 1507 N N . HIS B 1 6 ? -24.844 25.219 -24.641 1 30.86 6 HIS B N 1
ATOM 1508 C CA . HIS B 1 6 ? -23.875 25.578 -23.609 1 30.86 6 HIS B CA 1
ATOM 1509 C C . HIS B 1 6 ? -23.344 24.344 -22.891 1 30.86 6 HIS B C 1
ATOM 1511 O O . HIS B 1 6 ? -24.094 23.656 -22.188 1 30.86 6 HIS B O 1
ATOM 1517 N N . GLN B 1 7 ? -22.609 23.531 -23.531 1 33.38 7 GLN B N 1
ATOM 1518 C CA . GLN B 1 7 ? -21.906 22.453 -22.828 1 33.38 7 GLN B CA 1
ATOM 1519 C C . GLN B 1 7 ? -21.375 22.922 -21.484 1 33.38 7 GLN B C 1
ATOM 1521 O O . GLN B 1 7 ? -20.641 23.906 -21.406 1 33.38 7 GLN B O 1
ATOM 1526 N N . LEU B 1 8 ? -22.219 22.922 -20.453 1 36.72 8 LEU B N 1
ATOM 1527 C CA . LEU B 1 8 ? -21.734 23.234 -19.109 1 36.72 8 LEU B CA 1
ATOM 1528 C C . LEU B 1 8 ? -20.281 22.828 -18.953 1 36.72 8 LEU B C 1
ATOM 1530 O O . LEU B 1 8 ? -19.859 21.797 -19.484 1 36.72 8 LEU B O 1
ATOM 1534 N N . PRO B 1 9 ? -19.391 23.625 -18.812 1 39.5 9 PRO B N 1
ATOM 1535 C CA . PRO B 1 9 ? -17.969 23.266 -18.625 1 39.5 9 PRO B CA 1
ATOM 1536 C C . PRO B 1 9 ? -17.781 22.047 -17.734 1 39.5 9 PRO B C 1
ATOM 1538 O O . PRO B 1 9 ? -18.625 21.75 -16.891 1 39.5 9 PRO B O 1
ATOM 1541 N N . PRO B 1 10 ? -17.156 20.984 -18.156 1 42.88 10 PRO B N 1
ATOM 1542 C CA . PRO B 1 10 ? -16.953 19.812 -17.281 1 42.88 10 PRO B CA 1
ATOM 1543 C C . PRO B 1 10 ? -16.781 20.203 -15.82 1 42.88 10 PRO B C 1
ATOM 1545 O O . PRO B 1 10 ? -16.047 21.141 -15.508 1 42.88 10 PRO B O 1
ATOM 1548 N N . VAL B 1 11 ? -17.766 20.359 -15.031 1 47.53 11 VAL B N 1
ATOM 1549 C CA . VAL B 1 11 ? -17.75 20.719 -13.617 1 47.53 11 VAL B CA 1
ATOM 1550 C C . VAL B 1 11 ? -16.484 20.156 -12.969 1 47.53 11 VAL B C 1
ATOM 1552 O O . VAL B 1 11 ? -16.234 18.953 -13 1 47.53 11 VAL B O 1
ATOM 1555 N N . GLU B 1 12 ? -15.336 20.844 -12.961 1 64.94 12 GLU B N 1
ATOM 1556 C CA . GLU B 1 12 ? -14.055 20.531 -12.344 1 64.94 12 GLU B CA 1
ATOM 1557 C C . GLU B 1 12 ? -14.234 20.125 -10.883 1 64.94 12 GLU B C 1
ATOM 1559 O O . GLU B 1 12 ? -14.742 20.906 -10.07 1 64.94 12 GLU B O 1
ATOM 1564 N N . LEU B 1 13 ? -14.352 18.906 -10.547 1 79.56 13 LEU B N 1
ATOM 1565 C CA . LEU B 1 13 ? -14.484 18.391 -9.188 1 79.56 13 LEU B CA 1
ATOM 1566 C C . LEU B 1 13 ? -13.445 19.031 -8.266 1 79.56 13 LEU B C 1
ATOM 1568 O O . LEU B 1 13 ? -12.312 19.266 -8.68 1 79.56 13 LEU B O 1
ATOM 1572 N N . SER B 1 14 ? -13.969 19.5 -7.066 1 85.88 14 SER B N 1
ATOM 1573 C CA . SER B 1 14 ? -13.031 19.953 -6.043 1 85.88 14 SER B CA 1
ATOM 1574 C C . SER B 1 14 ? -12.07 18.828 -5.652 1 85.88 14 SER B C 1
ATOM 1576 O O . SER B 1 14 ? -12.281 17.672 -5.996 1 85.88 14 SER B O 1
ATOM 1578 N N . ALA B 1 15 ? -11 19.172 -4.996 1 84.31 15 ALA B N 1
ATOM 1579 C CA . ALA B 1 15 ? -10.047 18.172 -4.508 1 84.31 15 ALA B CA 1
ATOM 1580 C C . ALA B 1 15 ? -10.742 17.125 -3.643 1 84.31 15 ALA B C 1
ATOM 1582 O O . ALA B 1 15 ? -10.469 15.93 -3.771 1 84.31 15 ALA B O 1
ATOM 1583 N N . HIS B 1 16 ? -11.594 17.625 -2.801 1 89.38 16 HIS B N 1
ATOM 1584 C CA . HIS B 1 16 ? -12.383 16.734 -1.953 1 89.38 16 HIS B CA 1
ATOM 1585 C C . HIS B 1 16 ? -13.219 15.773 -2.791 1 89.38 16 HIS B C 1
ATOM 1587 O O . HIS B 1 16 ? -13.18 14.562 -2.574 1 89.38 16 HIS B O 1
ATOM 1593 N N . GLU B 1 17 ? -13.875 16.312 -3.703 1 90.19 17 GLU B N 1
ATOM 1594 C CA . GLU B 1 17 ? -14.742 15.508 -4.547 1 90.19 17 GLU B CA 1
ATOM 1595 C C . GLU B 1 17 ? -13.938 14.484 -5.348 1 90.19 17 GLU B C 1
ATOM 1597 O O . GLU B 1 17 ? -14.375 13.352 -5.531 1 90.19 17 GLU B O 1
ATOM 1602 N N . GLN B 1 18 ? -12.852 14.914 -5.809 1 90.31 18 GLN B N 1
ATOM 1603 C CA . GLN B 1 18 ? -11.992 14.023 -6.578 1 90.31 18 GLN B CA 1
ATOM 1604 C C . GLN B 1 18 ? -11.539 12.836 -5.734 1 90.31 18 GLN B C 1
ATOM 1606 O O . GLN B 1 18 ? -11.57 11.695 -6.195 1 90.31 18 GLN B O 1
ATOM 1611 N N . LEU B 1 19 ? -11.086 13.07 -4.52 1 93.69 19 LEU B N 1
ATOM 1612 C CA . LEU B 1 19 ? -10.633 12.008 -3.629 1 93.69 19 LEU B CA 1
ATOM 1613 C C . LEU B 1 19 ? -11.773 11.055 -3.289 1 93.69 19 LEU B C 1
ATOM 1615 O O . LEU B 1 19 ? -11.586 9.836 -3.279 1 93.69 19 LEU B O 1
ATOM 1619 N N . VAL B 1 20 ? -12.93 11.617 -3.057 1 94.62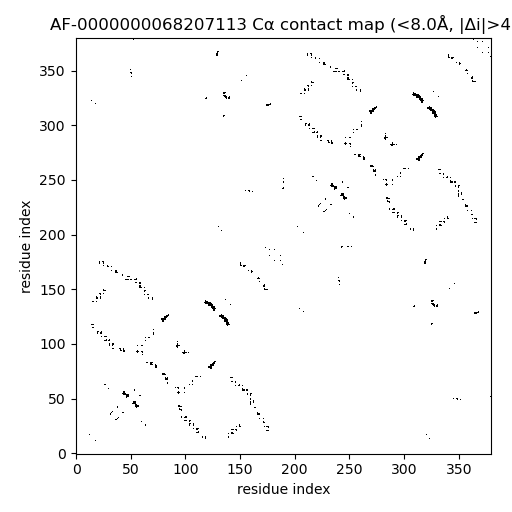 20 VAL B N 1
ATOM 1620 C CA . VAL B 1 20 ? -14.094 10.82 -2.686 1 94.62 20 VAL B CA 1
ATOM 1621 C C . VAL B 1 20 ? -14.531 9.969 -3.875 1 94.62 20 VAL B C 1
ATOM 1623 O O . VAL B 1 20 ? -14.836 8.781 -3.721 1 94.62 20 VAL B O 1
ATOM 1626 N N . VAL B 1 21 ? -14.562 10.539 -5.016 1 93.06 21 VAL B N 1
ATOM 1627 C CA . VAL B 1 21 ? -14.992 9.82 -6.207 1 93.06 21 VAL B CA 1
ATOM 1628 C C . VAL B 1 21 ? -14.07 8.625 -6.449 1 93.06 21 VAL B C 1
ATOM 1630 O O . VAL B 1 21 ? -14.531 7.543 -6.816 1 93.06 21 VAL B O 1
ATOM 1633 N N . VAL B 1 22 ? -12.789 8.812 -6.262 1 93.81 22 VAL B N 1
ATOM 1634 C CA . VAL B 1 22 ? -11.836 7.723 -6.457 1 93.81 22 VAL B CA 1
ATOM 1635 C C . VAL B 1 22 ? -12.07 6.633 -5.414 1 93.81 22 VAL B C 1
ATOM 1637 O O . VAL B 1 22 ? -12.102 5.445 -5.746 1 93.81 22 VAL B O 1
ATOM 1640 N N . ALA B 1 23 ? -12.242 7.031 -4.16 1 96.31 23 ALA B N 1
ATOM 1641 C CA . ALA B 1 23 ? -12.5 6.074 -3.084 1 96.31 23 ALA B CA 1
ATOM 1642 C C . ALA B 1 23 ? -13.758 5.262 -3.363 1 96.31 23 ALA B C 1
ATOM 1644 O O . ALA B 1 23 ? -13.75 4.035 -3.242 1 96.31 23 ALA B O 1
ATOM 1645 N N . VAL B 1 24 ? -14.781 5.938 -3.793 1 97.06 24 VAL B N 1
ATOM 1646 C CA . VAL B 1 24 ? -16.062 5.301 -4.102 1 97.06 24 VAL B CA 1
ATOM 1647 C C . VAL B 1 24 ? -15.891 4.348 -5.281 1 97.06 24 VAL B C 1
ATOM 1649 O O . VAL B 1 24 ? -16.391 3.225 -5.262 1 97.06 24 VAL B O 1
ATOM 1652 N N . ALA B 1 25 ? -15.18 4.789 -6.262 1 95.06 25 ALA B N 1
ATOM 1653 C CA . ALA B 1 25 ? -14.953 3.959 -7.441 1 95.06 25 ALA B CA 1
ATOM 1654 C C . ALA B 1 25 ? -14.195 2.686 -7.082 1 95.06 25 ALA B C 1
ATOM 1656 O O . ALA B 1 25 ? -14.531 1.599 -7.555 1 95.06 25 ALA B O 1
ATOM 1657 N N . VAL B 1 26 ? -13.211 2.805 -6.293 1 96.12 26 VAL B N 1
ATOM 1658 C CA . VAL B 1 26 ? -12.375 1.667 -5.918 1 96.12 26 VAL B CA 1
ATOM 1659 C C . VAL B 1 26 ? -13.203 0.662 -5.117 1 96.12 26 VAL B C 1
ATOM 1661 O O . VAL B 1 26 ? -13.148 -0.542 -5.379 1 96.12 26 VAL B O 1
ATOM 1664 N N . LEU B 1 27 ? -13.969 1.164 -4.176 1 98.06 27 LEU B N 1
ATOM 1665 C CA . LEU B 1 27 ? -14.828 0.256 -3.422 1 98.06 27 LEU B CA 1
ATOM 1666 C C . LEU B 1 27 ? -15.922 -0.322 -4.316 1 98.06 27 LEU B C 1
ATOM 1668 O O . LEU B 1 27 ? -16.344 -1.469 -4.133 1 98.06 27 LEU B O 1
ATOM 1672 N N . GLY B 1 28 ? -16.312 0.451 -5.25 1 97.44 28 GLY B N 1
ATOM 1673 C CA . GLY B 1 28 ? -17.281 -0.05 -6.223 1 97.44 28 GLY B CA 1
ATOM 1674 C C . GLY B 1 28 ? -16.766 -1.234 -7.016 1 97.44 28 GLY B C 1
ATOM 1675 O O . GLY B 1 28 ? -17.531 -2.127 -7.383 1 97.44 28 GLY B O 1
ATOM 1676 N N . GLN B 1 29 ? -15.516 -1.254 -7.355 1 96.69 29 GLN B N 1
ATOM 1677 C CA . GLN B 1 29 ? -14.898 -2.4 -8.016 1 96.69 29 GLN B CA 1
ATOM 1678 C C . GLN B 1 29 ? -15.062 -3.67 -7.184 1 96.69 29 GLN B C 1
ATOM 1680 O O . GLN B 1 29 ? -15.297 -4.75 -7.73 1 96.69 29 GLN B O 1
ATOM 1685 N N . ALA B 1 30 ? -14.914 -3.482 -5.887 1 98.12 30 ALA B N 1
ATOM 1686 C CA . ALA B 1 30 ? -15.078 -4.625 -4.988 1 98.12 30 ALA B CA 1
ATOM 1687 C C . ALA B 1 30 ? -16.516 -5.137 -5 1 98.12 30 ALA B C 1
ATOM 1689 O O . ALA B 1 30 ? -16.75 -6.344 -5.02 1 98.12 30 ALA B O 1
ATOM 1690 N N . VAL B 1 31 ? -17.453 -4.207 -4.965 1 98.5 31 VAL B N 1
ATOM 1691 C CA . VAL B 1 31 ? -18.859 -4.59 -5.051 1 98.5 31 VAL B CA 1
ATOM 1692 C C . VAL B 1 31 ? -19.109 -5.371 -6.336 1 98.5 31 VAL B C 1
ATOM 1694 O O . VAL B 1 31 ? -19.719 -6.438 -6.316 1 98.5 31 VAL B O 1
ATOM 1697 N N . ASP B 1 32 ? -18.609 -4.852 -7.395 1 97.5 32 ASP B N 1
ATOM 1698 C CA . ASP B 1 32 ? -18.781 -5.492 -8.695 1 97.5 32 ASP B CA 1
ATOM 1699 C C . ASP B 1 32 ? -18.156 -6.891 -8.703 1 97.5 32 ASP B C 1
ATOM 1701 O O . ASP B 1 32 ? -18.766 -7.836 -9.211 1 97.5 32 ASP B O 1
ATOM 1705 N N . LEU B 1 33 ? -17 -7.043 -8.195 1 97.94 33 LEU B N 1
ATOM 1706 C CA . LEU B 1 33 ? -16.344 -8.344 -8.094 1 97.94 33 LEU B CA 1
ATOM 1707 C C . LEU B 1 33 ? -17.234 -9.344 -7.359 1 97.94 33 LEU B C 1
ATOM 1709 O O . LEU B 1 33 ? -17.484 -10.445 -7.859 1 97.94 33 LEU B O 1
ATOM 1713 N N . VAL B 1 34 ? -17.719 -8.961 -6.203 1 98.56 34 VAL B N 1
ATOM 1714 C CA . VAL B 1 34 ? -18.484 -9.867 -5.348 1 98.56 34 VAL B CA 1
ATOM 1715 C C . VAL B 1 34 ? -19.797 -10.242 -6.027 1 98.56 34 VAL B C 1
ATOM 1717 O O . VAL B 1 34 ? -20.219 -11.398 -5.984 1 98.56 34 VAL B O 1
ATOM 1720 N N . GLU B 1 35 ? -20.359 -9.312 -6.691 1 97.88 35 GLU B N 1
ATOM 1721 C CA . GLU B 1 35 ? -21.688 -9.516 -7.25 1 97.88 35 GLU B CA 1
ATOM 1722 C C . GLU B 1 35 ? -21.625 -10.227 -8.602 1 97.88 35 GLU B C 1
ATOM 1724 O O . GLU B 1 35 ? -22.5 -11.023 -8.938 1 97.88 35 GLU B O 1
ATOM 1729 N N . ASN B 1 36 ? -20.531 -9.992 -9.312 1 97 36 ASN B N 1
ATOM 1730 C CA . ASN B 1 36 ? -20.594 -10.391 -10.719 1 97 36 ASN B CA 1
ATOM 1731 C C . ASN B 1 36 ? -19.5 -11.391 -11.07 1 97 36 ASN B C 1
ATOM 1733 O O . ASN B 1 36 ? -19.594 -12.078 -12.086 1 97 36 ASN B O 1
ATOM 1737 N N . SER B 1 37 ? -18.5 -11.445 -10.297 1 97.12 37 SER B N 1
ATOM 1738 C CA . SER B 1 37 ? -17.422 -12.367 -10.625 1 97.12 37 SER B CA 1
ATOM 1739 C C . SER B 1 37 ? -17.422 -13.586 -9.711 1 97.12 37 SER B C 1
ATOM 1741 O O . SER B 1 37 ? -17.047 -14.688 -10.125 1 97.12 37 SER B O 1
ATOM 1743 N N . LEU B 1 38 ? -17.828 -13.359 -8.5 1 97.75 38 LEU B N 1
ATOM 1744 C CA . LEU B 1 38 ? -17.938 -14.477 -7.562 1 97.75 38 LEU B CA 1
ATOM 1745 C C . LEU B 1 38 ? -19.328 -15.094 -7.602 1 97.75 38 LEU B C 1
ATOM 1747 O O . LEU B 1 38 ? -20.312 -14.383 -7.781 1 97.75 38 LEU B O 1
ATOM 1751 N N . ASN B 1 39 ? -19.344 -16.375 -7.363 1 97.38 39 ASN B N 1
ATOM 1752 C CA . ASN B 1 39 ? -20.625 -17.062 -7.496 1 97.38 39 ASN B CA 1
ATOM 1753 C C . ASN B 1 39 ? -20.984 -17.828 -6.223 1 97.38 39 ASN B C 1
ATOM 1755 O O . ASN B 1 39 ? -22.062 -18.422 -6.137 1 97.38 39 ASN B O 1
ATOM 1759 N N . SER B 1 40 ? -20.125 -17.859 -5.273 1 98.25 40 SER B N 1
ATOM 1760 C CA . SER B 1 40 ? -20.422 -18.547 -4.023 1 98.25 40 SER B CA 1
ATOM 1761 C C . SER B 1 40 ? -19.672 -17.906 -2.855 1 98.25 40 SER B C 1
ATOM 1763 O O . SER B 1 40 ? -18.656 -17.234 -3.055 1 98.25 40 SER B O 1
ATOM 1765 N N . ASP B 1 41 ? -20.125 -18.109 -1.669 1 98.38 41 ASP B N 1
ATOM 1766 C CA . ASP B 1 41 ? -19.484 -17.625 -0.45 1 98.38 41 ASP B CA 1
ATOM 1767 C C . ASP B 1 41 ? -18.109 -18.266 -0.259 1 98.38 41 ASP B C 1
ATOM 1769 O O . ASP B 1 41 ? -17.188 -17.625 0.229 1 98.38 41 ASP B O 1
ATOM 1773 N N . GLU B 1 42 ? -17.969 -19.531 -0.645 1 98.19 42 GLU B N 1
ATOM 1774 C CA . GLU B 1 42 ? -16.734 -20.281 -0.469 1 98.19 42 GLU B CA 1
ATOM 1775 C C . GLU B 1 42 ? -15.57 -19.625 -1.206 1 98.19 42 GLU B C 1
ATOM 1777 O O . GLU B 1 42 ? -14.422 -19.703 -0.769 1 98.19 42 GLU B O 1
ATOM 1782 N N . GLN B 1 43 ? -15.883 -18.906 -2.234 1 98.38 43 GLN B N 1
ATOM 1783 C CA . GLN B 1 43 ? -14.852 -18.25 -3.023 1 98.38 43 GLN B CA 1
ATOM 1784 C C . GLN B 1 43 ? -14.242 -17.078 -2.26 1 98.38 43 GLN B C 1
ATOM 1786 O O . GLN B 1 43 ? -13.102 -16.688 -2.508 1 98.38 43 GLN B O 1
ATOM 1791 N N . LEU B 1 44 ? -14.977 -16.531 -1.309 1 98.44 44 LEU B N 1
ATOM 1792 C CA . LEU B 1 44 ? -14.461 -15.461 -0.459 1 98.44 44 LEU B CA 1
ATOM 1793 C C . LEU B 1 44 ? -13.422 -16 0.521 1 98.44 44 LEU B C 1
ATOM 1795 O O . LEU B 1 44 ? -12.484 -15.289 0.894 1 98.44 44 LEU B O 1
ATOM 1799 N N . SER B 1 45 ? -13.547 -17.234 0.9 1 97.44 45 SER B N 1
ATOM 1800 C CA . SER B 1 45 ? -12.719 -17.781 1.971 1 97.44 45 SER B CA 1
ATOM 1801 C C . SER B 1 45 ? -11.703 -18.766 1.426 1 97.44 45 SER B C 1
ATOM 1803 O O . SER B 1 45 ? -10.992 -19.422 2.193 1 97.44 45 SER B O 1
ATOM 1805 N N . PHE B 1 46 ? -11.703 -18.938 0.127 1 97.69 46 PHE B N 1
ATOM 1806 C CA . PHE B 1 46 ? -10.703 -19.812 -0.487 1 97.69 46 PHE B CA 1
ATOM 1807 C C . PHE B 1 46 ? -9.297 -19.375 -0.089 1 97.69 46 PHE B C 1
ATOM 1809 O O . PHE B 1 46 ? -8.914 -18.234 -0.304 1 97.69 46 PHE B O 1
ATOM 1816 N N . ALA B 1 47 ? -8.516 -20.25 0.472 1 96 47 ALA B N 1
ATOM 1817 C CA . ALA B 1 47 ? -7.16 -19.953 0.915 1 96 47 ALA B CA 1
ATOM 1818 C C . ALA B 1 47 ? -6.172 -20.047 -0.247 1 96 47 ALA B C 1
ATOM 1820 O O . ALA B 1 47 ? -6.031 -21.094 -0.87 1 96 47 ALA B O 1
ATOM 1821 N N . SER B 1 48 ? -5.508 -19.016 -0.529 1 93.75 48 SER B N 1
ATOM 1822 C CA . SER B 1 48 ? -4.535 -18.984 -1.617 1 93.75 48 SER B CA 1
ATOM 1823 C C . SER B 1 48 ? -3.367 -19.922 -1.347 1 93.75 48 SER B C 1
ATOM 1825 O O . SER B 1 48 ? -2.861 -19.984 -0.225 1 93.75 48 SER B O 1
ATOM 1827 N N . ALA B 1 49 ? -2.947 -20.656 -2.32 1 88.5 49 ALA B N 1
ATOM 1828 C CA . ALA B 1 49 ? -1.729 -21.453 -2.242 1 88.5 49 ALA B CA 1
ATOM 1829 C C . ALA B 1 49 ? -0.493 -20.609 -2.527 1 88.5 49 ALA B C 1
ATOM 1831 O O . ALA B 1 49 ? 0.602 -20.922 -2.051 1 88.5 49 ALA B O 1
ATOM 1832 N N . MET B 1 50 ? -0.672 -19.562 -3.211 1 84.75 50 MET B N 1
ATOM 1833 C CA . MET B 1 50 ? 0.439 -18.734 -3.666 1 84.75 50 MET B CA 1
ATOM 1834 C C . MET B 1 50 ? 0.781 -17.672 -2.631 1 84.75 50 MET B C 1
ATOM 1836 O O . MET B 1 50 ? 1.939 -17.266 -2.508 1 84.75 50 MET B O 1
ATOM 1840 N N . ILE B 1 51 ? -0.246 -17.188 -1.992 1 86.56 51 ILE B N 1
ATOM 1841 C CA . ILE B 1 51 ? -0.062 -16.172 -0.957 1 86.56 51 ILE B CA 1
ATOM 1842 C C . ILE B 1 51 ? -0.574 -16.703 0.38 1 86.56 51 ILE B C 1
ATOM 1844 O O . ILE B 1 51 ? -1.758 -16.578 0.697 1 86.56 51 ILE B O 1
ATOM 1848 N N . PRO B 1 52 ? 0.337 -17.094 1.186 1 81.5 52 PRO B N 1
ATOM 1849 C CA . PRO B 1 52 ? -0.084 -17.734 2.434 1 81.5 52 PRO B CA 1
ATOM 1850 C C . PRO B 1 52 ? -0.95 -16.828 3.301 1 81.5 52 PRO B C 1
ATOM 1852 O O . PRO B 1 52 ? -0.619 -15.656 3.494 1 81.5 52 PRO B O 1
ATOM 1855 N N . GLY B 1 53 ? -2.109 -17.406 3.73 1 86.5 53 GLY B N 1
ATOM 1856 C CA . GLY B 1 53 ? -2.986 -16.703 4.652 1 86.5 53 GLY B CA 1
ATOM 1857 C C . GLY B 1 53 ? -3.943 -15.758 3.957 1 86.5 53 GLY B C 1
ATOM 1858 O O . GLY B 1 53 ? -4.746 -15.086 4.613 1 86.5 53 GLY B O 1
ATOM 1859 N N . SER B 1 54 ? -3.922 -15.742 2.697 1 92 54 SER B N 1
ATOM 1860 C CA . SER B 1 54 ? -4.684 -14.75 1.951 1 92 54 SER B CA 1
ATOM 1861 C C . SER B 1 54 ? -5.969 -15.344 1.391 1 92 54 SER B C 1
ATOM 1863 O O . SER B 1 54 ? -5.973 -16.469 0.885 1 92 54 SER B O 1
ATOM 1865 N N . THR B 1 55 ? -7.039 -14.617 1.561 1 97 55 THR B N 1
ATOM 1866 C CA . THR B 1 55 ? -8.305 -14.883 0.885 1 97 55 THR B CA 1
ATOM 1867 C C . THR B 1 55 ? -8.867 -13.609 0.27 1 97 55 THR B C 1
ATOM 1869 O O . THR B 1 55 ? -8.461 -12.5 0.636 1 97 55 THR B O 1
ATOM 1872 N N . ILE B 1 56 ? -9.75 -13.797 -0.62 1 98.06 56 ILE B N 1
ATOM 1873 C CA . ILE B 1 56 ? -10.406 -12.641 -1.213 1 98.06 56 ILE B CA 1
ATOM 1874 C C . ILE B 1 56 ? -11.156 -11.859 -0.133 1 98.06 56 ILE B C 1
ATOM 1876 O O . ILE B 1 56 ? -11.031 -10.641 -0.042 1 98.06 56 ILE B O 1
ATOM 1880 N N . GLY B 1 57 ? -11.875 -12.539 0.71 1 98.12 57 GLY B N 1
ATOM 1881 C CA . GLY B 1 57 ? -12.656 -11.906 1.764 1 98.12 57 GLY B CA 1
ATOM 1882 C C . GLY B 1 57 ? -11.805 -11.078 2.711 1 98.12 57 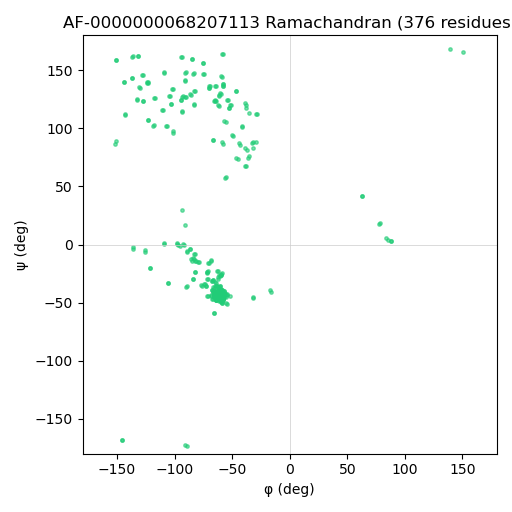GLY B C 1
ATOM 1883 O O . GLY B 1 57 ? -12.18 -9.961 3.072 1 98.12 57 GLY B O 1
ATOM 1884 N N . LYS B 1 58 ? -10.695 -11.594 3.123 1 96.38 58 LYS B N 1
ATOM 1885 C CA . LYS B 1 58 ? -9.797 -10.883 4.027 1 96.38 58 LYS B CA 1
ATOM 1886 C C . LYS B 1 58 ? -9.281 -9.602 3.383 1 96.38 58 LYS B C 1
ATOM 1888 O O . LYS B 1 58 ? -9.195 -8.555 4.039 1 96.38 58 LYS B O 1
ATOM 1893 N N . HIS B 1 59 ? -8.906 -9.672 2.145 1 96.56 59 HIS B N 1
ATOM 1894 C CA . HIS B 1 59 ? -8.406 -8.492 1.446 1 96.56 59 HIS B CA 1
ATOM 1895 C C . HIS B 1 59 ? -9.492 -7.43 1.296 1 96.56 59 HIS B C 1
ATOM 1897 O O . HIS B 1 59 ? -9.234 -6.242 1.497 1 96.56 59 HIS B O 1
ATOM 1903 N N . LEU B 1 60 ? -10.695 -7.867 0.942 1 97.94 60 LEU B N 1
ATOM 1904 C CA . LEU B 1 60 ? -11.797 -6.922 0.817 1 97.94 60 LEU B CA 1
ATOM 1905 C C . LEU B 1 60 ? -12.078 -6.234 2.15 1 97.94 60 LEU B C 1
ATOM 1907 O O . LEU B 1 60 ? -12.219 -5.012 2.205 1 97.94 60 LEU B O 1
ATOM 1911 N N . ARG B 1 61 ? -12.164 -7.012 3.143 1 97.38 61 ARG B N 1
ATOM 1912 C CA . ARG B 1 61 ? -12.414 -6.465 4.473 1 97.38 61 ARG B CA 1
ATOM 1913 C C . ARG B 1 61 ? -11.328 -5.477 4.871 1 97.38 61 ARG B C 1
ATOM 1915 O O . ARG B 1 61 ? -11.617 -4.379 5.344 1 97.38 61 ARG B O 1
ATOM 1922 N N . HIS B 1 62 ? -10.094 -5.898 4.73 1 95.75 62 HIS B N 1
ATOM 1923 C CA . HIS B 1 62 ? -8.961 -5.066 5.113 1 95.75 62 HIS B CA 1
ATOM 1924 C C . HIS B 1 62 ? -8.984 -3.727 4.387 1 95.75 62 HIS B C 1
ATOM 1926 O O . HIS B 1 62 ? -8.789 -2.678 5.004 1 95.75 62 HIS B O 1
ATOM 1932 N N . ALA B 1 63 ? -9.234 -3.766 3.117 1 96.56 63 ALA B N 1
ATOM 1933 C CA . ALA B 1 63 ? -9.305 -2.537 2.328 1 96.56 63 ALA B CA 1
ATOM 1934 C C . ALA B 1 63 ? -10.469 -1.656 2.783 1 96.56 63 ALA B C 1
ATOM 1936 O O . ALA B 1 63 ? -10.297 -0.453 2.992 1 96.56 63 ALA B O 1
ATOM 1937 N N . ARG B 1 64 ? -11.625 -2.242 2.932 1 97.75 64 ARG B N 1
ATOM 1938 C CA . ARG B 1 64 ? -12.805 -1.509 3.377 1 97.75 64 ARG B CA 1
ATOM 1939 C C . ARG B 1 64 ? -12.578 -0.903 4.758 1 97.75 64 ARG B C 1
ATOM 1941 O O . ARG B 1 64 ? -13 0.226 5.023 1 97.75 64 ARG B O 1
ATOM 1948 N N . ASP B 1 65 ? -11.922 -1.578 5.625 1 96.88 65 ASP B N 1
ATOM 1949 C CA . ASP B 1 65 ? -11.727 -1.149 7.004 1 96.88 65 ASP B CA 1
ATOM 1950 C C . ASP B 1 65 ? -10.914 0.147 7.062 1 96.88 65 ASP B C 1
ATOM 1952 O O . ASP B 1 65 ? -11.133 0.978 7.949 1 96.88 65 ASP B O 1
ATOM 1956 N N . HIS B 1 66 ? -9.984 0.3 6.188 1 96.81 66 HIS B N 1
ATOM 1957 C CA . HIS B 1 66 ? -9.227 1.546 6.188 1 96.81 66 HIS B CA 1
ATOM 1958 C C . HIS B 1 66 ? -10.141 2.75 6 1 96.81 66 HIS B C 1
ATOM 1960 O O . HIS B 1 66 ? -9.992 3.76 6.695 1 96.81 66 HIS B O 1
ATOM 1966 N N . PHE B 1 67 ? -11.109 2.627 5.105 1 97.88 67 PHE B N 1
ATOM 1967 C CA . PHE B 1 67 ? -12.047 3.717 4.887 1 97.88 67 PHE B CA 1
ATOM 1968 C C . PHE B 1 67 ? -13 3.861 6.07 1 97.88 67 PHE B C 1
ATOM 1970 O O . PHE B 1 67 ? -13.25 4.973 6.539 1 97.88 67 PHE B O 1
ATOM 1977 N N . ALA B 1 68 ? -13.523 2.752 6.57 1 97 68 ALA B N 1
ATOM 1978 C CA . ALA B 1 68 ? -14.484 2.787 7.672 1 97 68 ALA B CA 1
ATOM 1979 C C . ALA B 1 68 ? -13.867 3.414 8.922 1 97 68 ALA B C 1
ATOM 1981 O O . ALA B 1 68 ? -14.5 4.246 9.578 1 97 68 ALA B O 1
ATOM 1982 N N . LEU B 1 69 ? -12.672 3.029 9.227 1 96.88 69 LEU B N 1
ATOM 1983 C CA . LEU B 1 69 ? -11.984 3.553 10.406 1 96.88 69 LEU B CA 1
ATOM 1984 C C . LEU B 1 69 ? -11.695 5.043 10.25 1 96.88 69 LEU B C 1
ATOM 1986 O O . LEU B 1 69 ? -11.805 5.805 11.211 1 96.88 69 LEU B O 1
ATOM 1990 N N . LEU B 1 70 ? -11.281 5.445 9.047 1 97.62 70 LEU B N 1
ATOM 1991 C CA . LEU B 1 70 ? -11.07 6.863 8.789 1 97.62 70 LEU B CA 1
ATOM 1992 C C . LEU B 1 70 ? -12.359 7.652 8.992 1 97.62 70 LEU B C 1
ATOM 1994 O O . LEU B 1 70 ? -12.359 8.688 9.656 1 97.62 70 LEU B O 1
ATOM 1998 N N . LEU B 1 71 ? -13.445 7.164 8.43 1 97.56 71 LEU B N 1
ATOM 1999 C CA . LEU B 1 71 ? -14.742 7.832 8.531 1 97.56 71 LEU B CA 1
ATOM 2000 C C . LEU B 1 71 ? -15.203 7.922 9.977 1 97.56 71 LEU B C 1
ATOM 2002 O O . LEU B 1 71 ? -15.766 8.93 10.398 1 97.56 71 LEU B O 1
ATOM 2006 N N . ASP B 1 72 ? -14.969 6.852 10.727 1 96.12 72 ASP B N 1
ATOM 2007 C CA . ASP B 1 72 ? -15.266 6.887 12.156 1 96.12 72 ASP B CA 1
ATOM 2008 C C . ASP B 1 72 ? -14.469 7.988 12.852 1 96.12 72 ASP B C 1
ATOM 2010 O O . ASP B 1 72 ? -15.016 8.734 13.672 1 96.12 72 ASP B O 1
ATOM 2014 N N . ALA B 1 73 ? -13.242 8.062 12.57 1 95.94 73 ALA B N 1
ATOM 2015 C CA . ALA B 1 73 ? -12.367 9.078 13.172 1 95.94 73 ALA B CA 1
ATOM 2016 C C . ALA B 1 73 ? -12.867 10.484 12.844 1 95.94 73 ALA B C 1
ATOM 2018 O O . ALA B 1 73 ? -12.859 11.359 13.711 1 95.94 73 ALA B O 1
ATOM 2019 N N . LEU B 1 74 ? -13.297 10.695 11.641 1 96.5 74 LEU B N 1
ATOM 2020 C CA . LEU B 1 74 ? -13.711 12.016 11.172 1 96.5 74 LEU B CA 1
ATOM 2021 C C . LEU B 1 74 ? -15.031 12.438 11.812 1 96.5 74 LEU B C 1
ATOM 2023 O O . LEU B 1 74 ? -15.359 13.625 11.844 1 96.5 74 LEU B O 1
ATOM 2027 N N . SER B 1 75 ? -15.797 11.508 12.258 1 94.12 75 SER B N 1
ATOM 2028 C CA . SER B 1 75 ? -17.062 11.789 12.906 1 94.12 75 SER B CA 1
ATOM 2029 C C . SER B 1 75 ? -16.891 11.969 14.414 1 94.12 75 SER B C 1
ATOM 2031 O O . SER B 1 75 ? -17.844 12.273 15.125 1 94.12 75 SER B O 1
ATOM 2033 N N . GLY B 1 76 ? -15.727 11.727 14.891 1 90.88 76 GLY B N 1
ATOM 2034 C CA . GLY B 1 76 ? -15.461 11.805 16.312 1 90.88 76 GLY B CA 1
ATOM 2035 C C . GLY B 1 76 ? -15.031 13.188 16.766 1 90.88 76 GLY B C 1
ATOM 2036 O O . GLY B 1 76 ? -15.078 14.148 15.992 1 90.88 76 GLY B O 1
ATOM 2037 N N . PRO B 1 77 ? -14.641 13.305 18 1 92.25 77 PRO B N 1
ATOM 2038 C CA . PRO B 1 77 ? -14.234 14.594 18.562 1 92.25 77 PRO B CA 1
ATOM 2039 C C . PRO B 1 77 ? -12.844 15.031 18.094 1 92.25 77 PRO B C 1
ATOM 2041 O O . PRO B 1 77 ? -12.016 14.18 17.75 1 92.25 77 PRO B O 1
ATOM 2044 N N . LYS B 1 78 ? -12.594 16.328 18.125 1 92.31 78 LYS B N 1
ATOM 2045 C CA . LYS B 1 78 ? -11.273 16.875 17.828 1 92.31 78 LYS B CA 1
ATOM 2046 C C . LYS B 1 78 ? -10.367 16.828 19.062 1 92.31 78 LYS B C 1
ATOM 2048 O O . LYS B 1 78 ? -10.836 16.969 20.188 1 92.31 78 LYS B O 1
ATOM 2053 N N . PRO B 1 79 ? -9.047 16.641 18.922 1 95.69 79 PRO B N 1
ATOM 2054 C CA . PRO B 1 79 ? -8.336 16.516 17.641 1 95.69 79 PRO B CA 1
ATOM 2055 C C . PRO B 1 79 ? -8.555 15.172 16.969 1 95.69 79 PRO B C 1
ATOM 2057 O O . PRO B 1 79 ? -8.734 14.156 17.641 1 95.69 79 PRO B O 1
ATOM 2060 N N . LEU B 1 80 ? -8.586 15.094 15.672 1 96.44 80 LEU B N 1
ATOM 2061 C CA . LEU B 1 80 ? -8.867 13.898 14.891 1 96.44 80 LEU B CA 1
ATOM 2062 C C . LEU B 1 80 ? -7.715 12.898 14.992 1 96.44 80 LEU B C 1
ATOM 2064 O O . LEU B 1 80 ? -6.547 13.281 14.883 1 96.44 80 LEU B O 1
ATOM 2068 N N . ARG B 1 81 ? -8.109 11.656 15.211 1 96.56 81 ARG B N 1
ATOM 2069 C CA . ARG B 1 81 ? -7.125 10.586 15.344 1 96.56 81 ARG B CA 1
ATOM 2070 C C . ARG B 1 81 ? -7.641 9.289 14.727 1 96.56 81 ARG B C 1
ATOM 2072 O O . ARG B 1 81 ? -8.82 8.953 14.867 1 96.56 81 ARG B O 1
ATOM 2079 N N . VAL B 1 82 ? -6.727 8.578 14.039 1 96.75 82 VAL B N 1
ATOM 2080 C CA . VAL B 1 82 ? -7.129 7.316 13.422 1 96.75 82 VAL B CA 1
ATOM 2081 C C . VAL B 1 82 ? -6.043 6.266 13.648 1 96.75 82 VAL B C 1
ATOM 2083 O O . VAL B 1 82 ? -4.855 6.586 13.68 1 96.75 82 VAL B O 1
ATOM 2086 N N . SER B 1 83 ? -6.414 5.043 13.867 1 95.06 83 SER B N 1
ATOM 2087 C CA . SER B 1 83 ? -5.574 3.848 13.852 1 95.06 83 SER B CA 1
ATOM 2088 C C . SER B 1 83 ? -6.148 2.777 12.93 1 95.06 83 SER B C 1
ATOM 2090 O O . SER B 1 83 ? -7.301 2.365 13.086 1 95.06 83 SER B O 1
ATOM 2092 N N . TYR B 1 84 ? -5.324 2.416 12.031 1 92.81 84 TYR B N 1
ATOM 2093 C CA . TYR B 1 84 ? -5.785 1.383 11.109 1 92.81 84 TYR B CA 1
ATOM 2094 C C . TYR B 1 84 ? -5.516 -0.007 11.672 1 92.81 84 TYR B C 1
ATOM 2096 O O . TYR B 1 84 ? -5.902 -1.013 11.07 1 92.81 84 TYR B O 1
ATOM 2104 N N . ASP B 1 85 ? -4.883 -0.021 12.773 1 85.5 85 ASP B N 1
ATOM 2105 C CA . ASP B 1 85 ? -4.555 -1.298 13.398 1 85.5 85 ASP B CA 1
ATOM 2106 C C . ASP B 1 85 ? -5.73 -1.825 14.219 1 85.5 85 ASP B C 1
ATOM 2108 O O . ASP B 1 85 ? -5.711 -2.969 14.68 1 85.5 85 ASP B O 1
ATOM 2112 N N . ALA B 1 86 ? -6.625 -0.984 14.398 1 75.44 86 ALA B N 1
ATOM 2113 C CA . ALA B 1 86 ? -7.828 -1.446 15.086 1 75.44 86 ALA B CA 1
ATOM 2114 C C . ALA B 1 86 ? -8.594 -2.455 14.234 1 75.44 86 ALA B C 1
ATOM 2116 O O . ALA B 1 86 ? -9.039 -2.133 13.133 1 75.44 86 ALA B O 1
ATOM 2117 N N . ARG B 1 87 ? -8.195 -3.703 14.461 1 65.56 87 ARG B N 1
ATOM 2118 C CA . ARG B 1 87 ? -8.695 -4.727 13.547 1 65.56 87 ARG B CA 1
ATOM 2119 C C . ARG B 1 87 ? -9.945 -5.398 14.102 1 65.56 87 ARG B C 1
ATOM 2121 O O . ARG B 1 87 ? -9.992 -5.742 15.289 1 65.56 87 ARG B O 1
ATOM 2128 N N . ASN B 1 88 ? -10.891 -5.277 13.211 1 72.25 88 ASN B N 1
ATOM 2129 C CA . ASN B 1 88 ? -12.031 -6.172 13.406 1 72.25 88 ASN B CA 1
ATOM 2130 C C . ASN B 1 88 ? -11.969 -7.367 12.461 1 72.25 88 ASN B C 1
ATOM 2132 O O . ASN B 1 88 ? -12.352 -7.262 11.289 1 72.25 88 ASN B O 1
ATOM 2136 N N . ARG B 1 89 ? -11.477 -8.43 13.008 1 74.25 89 ARG B N 1
ATOM 2137 C CA . ARG B 1 89 ? -11.336 -9.633 12.195 1 74.25 89 ARG B CA 1
ATOM 2138 C C . ARG B 1 89 ? -12.539 -10.547 12.359 1 74.25 89 ARG B C 1
ATOM 2140 O O . ARG B 1 89 ? -13.344 -10.367 13.273 1 74.25 89 ARG B O 1
ATOM 2147 N N . ASN B 1 90 ? -12.617 -11.398 11.367 1 81.75 90 ASN B N 1
ATOM 2148 C CA . ASN B 1 90 ? -13.656 -12.414 11.359 1 81.75 90 ASN B CA 1
ATOM 2149 C C . ASN B 1 90 ? -15.047 -11.797 11.297 1 81.75 90 ASN B C 1
ATOM 2151 O O . ASN B 1 90 ? -15.953 -12.211 12.023 1 81.75 90 ASN B O 1
ATOM 2155 N N . THR B 1 91 ? -15.062 -10.82 10.469 1 89.69 91 THR B N 1
ATOM 2156 C CA . THR B 1 91 ? -16.359 -10.211 10.227 1 89.69 91 THR B CA 1
ATOM 2157 C C . THR B 1 91 ? -17.125 -10.977 9.156 1 89.69 91 THR B C 1
ATOM 2159 O O . THR B 1 91 ? -16.531 -11.648 8.312 1 89.69 91 THR B O 1
ATOM 2162 N N . PRO B 1 92 ? -18.406 -10.836 9.094 1 95.44 92 PRO B N 1
ATOM 2163 C CA . PRO B 1 92 ? -19.234 -11.57 8.133 1 95.44 92 PRO B CA 1
ATOM 2164 C C . PRO B 1 92 ? -18.844 -11.289 6.68 1 95.44 92 PRO B C 1
ATOM 2166 O O . PRO B 1 92 ? -19.016 -12.148 5.812 1 95.44 92 PRO B O 1
ATOM 2169 N N . MET B 1 93 ? -18.266 -10.188 6.363 1 97.25 93 MET B N 1
ATOM 2170 C CA . MET B 1 93 ? -17.984 -9.836 4.977 1 97.25 93 MET B CA 1
ATOM 2171 C C . MET B 1 93 ? -16.875 -10.711 4.41 1 97.25 93 MET B C 1
ATOM 2173 O O . MET B 1 93 ? -16.703 -10.781 3.191 1 97.25 93 MET B O 1
ATOM 2177 N N . GLU B 1 94 ? -16.156 -11.367 5.285 1 97.25 94 GLU B N 1
ATOM 2178 C CA . GLU B 1 94 ? -15.062 -12.203 4.805 1 97.25 94 GLU B CA 1
ATOM 2179 C C . GLU B 1 94 ? -15.57 -13.531 4.262 1 97.25 94 GLU B C 1
ATOM 2181 O O . GLU B 1 94 ? -14.867 -14.219 3.52 1 97.25 94 GLU B O 1
ATOM 2186 N N . ASN B 1 95 ? -16.875 -13.875 4.598 1 97.5 95 ASN B N 1
ATOM 2187 C CA . ASN B 1 95 ? -17.297 -15.234 4.305 1 97.5 95 ASN B CA 1
ATOM 2188 C C . ASN B 1 95 ? -18.688 -15.266 3.689 1 97.5 95 ASN B C 1
ATOM 2190 O O . ASN B 1 95 ? -19.203 -16.328 3.352 1 97.5 95 ASN B O 1
ATOM 2194 N N . ALA B 1 96 ? -19.312 -14.18 3.574 1 98.5 96 ALA B N 1
ATOM 2195 C CA . ALA B 1 96 ? -20.641 -14.109 2.973 1 98.5 96 ALA B CA 1
ATOM 2196 C C . ALA B 1 96 ? -20.719 -12.984 1.944 1 98.5 96 ALA B C 1
ATOM 2198 O O . ALA B 1 96 ? -20.453 -11.82 2.266 1 98.5 96 ALA B O 1
ATOM 2199 N N . ARG B 1 97 ? -21.109 -13.336 0.776 1 98.62 97 ARG B N 1
ATOM 2200 C CA . ARG B 1 97 ? -21.156 -12.367 -0.311 1 98.62 97 ARG B CA 1
ATOM 2201 C C . ARG B 1 97 ? -22.125 -11.234 0.011 1 98.62 97 ARG B C 1
ATOM 2203 O O . ARG B 1 97 ? -21.812 -10.062 -0.202 1 98.62 97 ARG B O 1
ATOM 2210 N N . SER B 1 98 ? -23.281 -11.602 0.525 1 98.56 98 SER B N 1
ATOM 2211 C CA . SER B 1 98 ? -24.297 -10.594 0.848 1 98.56 98 SER B CA 1
ATOM 2212 C C . SER B 1 98 ? -23.781 -9.617 1.903 1 98.56 98 SER B C 1
ATOM 2214 O O . SER B 1 98 ? -23.984 -8.406 1.791 1 98.56 98 SER B O 1
ATOM 2216 N N . ALA B 1 99 ? -23.109 -10.141 2.873 1 98.62 99 ALA B N 1
ATOM 2217 C CA . ALA B 1 99 ? -22.547 -9.297 3.926 1 98.62 99 ALA B CA 1
ATOM 2218 C C . ALA B 1 99 ? -21.438 -8.414 3.379 1 98.62 99 ALA B C 1
ATOM 2220 O O . ALA B 1 99 ? -21.281 -7.262 3.805 1 98.62 99 ALA B O 1
ATOM 2221 N N . ALA B 1 100 ? -20.641 -8.961 2.506 1 98.69 100 ALA B N 1
ATOM 2222 C CA . ALA B 1 100 ? -19.578 -8.18 1.883 1 98.69 100 ALA B CA 1
ATOM 2223 C C . ALA B 1 100 ? -20.141 -6.992 1.114 1 98.69 100 ALA B C 1
ATOM 2225 O O . ALA B 1 100 ? -19.688 -5.859 1.292 1 98.69 100 ALA B O 1
ATOM 2226 N N . VAL B 1 101 ? -21.141 -7.266 0.327 1 98.81 101 VAL B N 1
ATOM 2227 C CA . VAL B 1 101 ? -21.766 -6.211 -0.464 1 98.81 101 VAL B CA 1
ATOM 2228 C C . VAL B 1 101 ? -22.359 -5.156 0.463 1 98.81 101 VAL B C 1
ATOM 2230 O O . VAL B 1 101 ? -22.172 -3.955 0.245 1 98.81 101 VAL B O 1
ATOM 2233 N N . GLN B 1 102 ? -23.016 -5.613 1.441 1 98.69 102 GLN B N 1
ATOM 2234 C CA . GLN B 1 102 ? -23.625 -4.684 2.381 1 98.69 102 GLN B CA 1
ATOM 2235 C C . GLN B 1 102 ? -22.578 -3.793 3.045 1 98.69 102 GLN B C 1
ATOM 2237 O O . GLN B 1 102 ? -22.75 -2.574 3.113 1 98.69 102 GLN B O 1
ATOM 2242 N N . ALA B 1 103 ? -21.547 -4.383 3.527 1 98.31 103 ALA B N 1
ATOM 2243 C CA . ALA B 1 103 ? -20.5 -3.633 4.203 1 98.31 103 ALA B CA 1
ATOM 2244 C C . ALA B 1 103 ? -19.844 -2.623 3.258 1 98.31 103 ALA B C 1
ATOM 2246 O O . ALA B 1 103 ? -19.594 -1.478 3.641 1 98.31 103 ALA B O 1
ATOM 2247 N N . LEU B 1 104 ? -19.562 -3.053 2.057 1 98.81 104 LEU B N 1
ATOM 2248 C CA . LEU B 1 104 ? -18.953 -2.184 1.06 1 98.81 104 LEU B CA 1
ATOM 2249 C C . LEU B 1 104 ? -19.875 -1.025 0.705 1 98.81 104 LEU B C 1
ATOM 2251 O O . LEU B 1 104 ? -19.438 0.13 0.668 1 98.81 104 LEU B O 1
ATOM 2255 N N . GLU B 1 105 ? -21.125 -1.313 0.505 1 98.81 105 GLU B N 1
ATOM 2256 C CA . GLU B 1 105 ? -22.094 -0.292 0.122 1 98.81 105 GLU B CA 1
ATOM 2257 C C . GLU B 1 105 ? -22.312 0.707 1.254 1 98.81 105 GLU B C 1
ATOM 2259 O O . GLU B 1 105 ? -22.5 1.9 1.007 1 98.81 105 GLU B O 1
ATOM 2264 N N . GLU B 1 106 ? -22.375 0.188 2.404 1 98.62 106 GLU B N 1
ATOM 2265 C CA . GLU B 1 106 ? -22.5 1.083 3.553 1 98.62 106 GLU B CA 1
ATOM 2266 C C . GLU B 1 106 ? -21.328 2.07 3.605 1 98.62 106 GLU B C 1
ATOM 2268 O O . GLU B 1 106 ? -21.531 3.262 3.85 1 98.62 106 GLU B O 1
ATOM 2273 N N . THR B 1 107 ? -20.172 1.58 3.418 1 98.56 107 THR B N 1
ATOM 2274 C CA . THR B 1 107 ? -18.984 2.436 3.439 1 98.56 107 THR B CA 1
ATOM 2275 C C . THR B 1 107 ? -19.016 3.432 2.285 1 98.56 107 THR B C 1
ATOM 2277 O O . THR B 1 107 ? -18.672 4.605 2.459 1 98.56 107 THR B O 1
ATOM 2280 N N . ILE B 1 108 ? -19.453 2.965 1.117 1 98.62 108 ILE B N 1
ATOM 2281 C CA . ILE B 1 108 ? -19.594 3.83 -0.049 1 98.62 108 ILE B CA 1
ATOM 2282 C C . ILE B 1 108 ? -20.562 4.965 0.263 1 98.62 108 ILE B C 1
ATOM 2284 O O . ILE B 1 108 ? -20.297 6.129 -0.043 1 98.62 108 ILE B O 1
ATOM 2288 N N . THR B 1 109 ? -21.641 4.672 0.892 1 98.62 109 THR B N 1
ATOM 2289 C CA . THR B 1 109 ? -22.625 5.676 1.261 1 98.62 109 THR B CA 1
ATOM 2290 C C . THR B 1 109 ? -22.031 6.703 2.219 1 98.62 109 THR B C 1
ATOM 2292 O O . THR B 1 109 ? -22.234 7.906 2.055 1 98.62 109 THR B O 1
ATOM 2295 N N . ARG B 1 110 ? -21.312 6.211 3.154 1 98.25 110 ARG B N 1
ATOM 2296 C CA . ARG B 1 110 ? -20.672 7.109 4.109 1 98.25 110 ARG B CA 1
ATOM 2297 C C . ARG B 1 110 ? -19.672 8.023 3.41 1 98.25 110 ARG B C 1
ATOM 2299 O O . ARG B 1 110 ? -19.562 9.211 3.744 1 98.25 110 ARG B O 1
ATOM 2306 N N . LEU B 1 111 ? -18.938 7.477 2.471 1 97.94 111 LEU B N 1
ATOM 2307 C CA . LEU B 1 111 ? -17.984 8.266 1.705 1 97.94 111 LEU B CA 1
ATOM 2308 C C . LEU B 1 111 ? -18.688 9.352 0.903 1 97.94 111 LEU B C 1
ATOM 2310 O O . LEU B 1 111 ? -18.25 10.508 0.884 1 97.94 111 LEU B O 1
ATOM 2314 N N . ARG B 1 112 ? -19.75 9.008 0.281 1 96.5 112 ARG B N 1
ATOM 2315 C CA . ARG B 1 112 ? -20.516 9.953 -0.537 1 96.5 112 ARG B CA 1
ATOM 2316 C C . ARG B 1 112 ? -21.062 11.094 0.31 1 96.5 112 ARG B C 1
ATOM 2318 O O . ARG B 1 112 ? -21.188 12.227 -0.167 1 96.5 112 ARG B O 1
ATOM 2325 N N . ASN B 1 113 ? -21.281 10.805 1.518 1 95.94 113 ASN B N 1
ATOM 2326 C CA . ASN B 1 113 ? -21.891 11.789 2.406 1 95.94 113 ASN B CA 1
ATOM 2327 C C . ASN B 1 113 ? -20.844 12.539 3.223 1 95.94 113 ASN B C 1
ATOM 2329 O O . ASN B 1 113 ? -21.188 13.352 4.082 1 95.94 113 ASN B O 1
ATOM 2333 N N . LEU B 1 114 ? -19.641 12.188 3.01 1 94.12 114 LEU B N 1
ATOM 2334 C CA . LEU B 1 114 ? -18.578 12.797 3.783 1 94.12 114 LEU B CA 1
ATOM 2335 C C . LEU B 1 114 ? -18.516 14.297 3.535 1 94.12 114 LEU B C 1
ATOM 2337 O O . LEU B 1 114 ? -18.391 14.742 2.389 1 94.12 114 LEU B O 1
ATOM 2341 N N . LYS B 1 115 ? -18.672 15.031 4.535 1 88.5 115 LYS B N 1
ATOM 2342 C CA . LYS B 1 115 ? -18.547 16.484 4.484 1 88.5 115 LYS B CA 1
ATOM 2343 C C . LYS B 1 115 ? -17.266 16.938 5.172 1 88.5 115 LYS B C 1
ATOM 2345 O O . LYS B 1 115 ? -17.141 16.844 6.395 1 88.5 115 LYS B O 1
ATOM 2350 N N . VAL B 1 116 ? -16.312 17.25 4.391 1 85.94 116 VAL B N 1
ATOM 2351 C CA . VAL B 1 116 ? -15.055 17.75 4.914 1 85.94 116 VAL B CA 1
ATOM 2352 C C . VAL B 1 116 ? -14.812 19.172 4.398 1 85.94 116 VAL B C 1
ATOM 2354 O O . VAL B 1 116 ? -14.891 19.422 3.195 1 85.94 116 VAL B O 1
ATOM 2357 N N . ASN B 1 117 ? -14.594 20.031 5.301 1 81.25 117 ASN B N 1
ATOM 2358 C CA . ASN B 1 117 ? -14.383 21.438 4.945 1 81.25 117 ASN B CA 1
ATOM 2359 C C . ASN B 1 117 ? -12.984 21.672 4.383 1 81.25 117 ASN B C 1
ATOM 2361 O O . ASN B 1 117 ? -12.789 22.531 3.523 1 81.25 117 ASN B O 1
ATOM 2365 N N . ASP B 1 118 ? -12.047 20.969 4.902 1 90.12 118 ASP B N 1
ATOM 2366 C CA . ASP B 1 118 ? -10.648 21.172 4.543 1 90.12 118 ASP B CA 1
ATOM 2367 C C . ASP B 1 118 ? -9.898 19.844 4.488 1 90.12 118 ASP B C 1
ATOM 2369 O O . ASP B 1 118 ? -9.633 19.234 5.523 1 90.12 118 ASP B O 1
ATOM 2373 N N . MET B 1 119 ? -9.492 19.453 3.275 1 92.31 119 MET B N 1
ATOM 2374 C CA . MET B 1 119 ? -8.773 18.203 3.082 1 92.31 119 MET B CA 1
ATOM 2375 C C . MET B 1 119 ? -7.379 18.266 3.705 1 92.31 119 MET B C 1
ATOM 2377 O O . MET B 1 119 ? -6.75 17.234 3.941 1 92.31 119 MET B O 1
ATOM 2381 N N . ASP B 1 120 ? -6.973 19.469 4.043 1 93.38 120 ASP B N 1
ATOM 2382 C CA . ASP B 1 120 ? -5.652 19.672 4.633 1 93.38 120 ASP B CA 1
ATOM 2383 C C . ASP B 1 120 ? -5.719 19.625 6.156 1 93.38 120 ASP B C 1
ATOM 2385 O O . ASP B 1 120 ? -4.695 19.719 6.832 1 93.38 120 ASP B O 1
ATOM 2389 N N . GLU B 1 121 ? -6.898 19.422 6.621 1 95.38 121 GLU B N 1
ATOM 2390 C CA . GLU B 1 121 ? -7.02 19.359 8.078 1 95.38 121 GLU B CA 1
ATOM 2391 C C . GLU B 1 121 ? -6.129 18.25 8.648 1 95.38 121 GL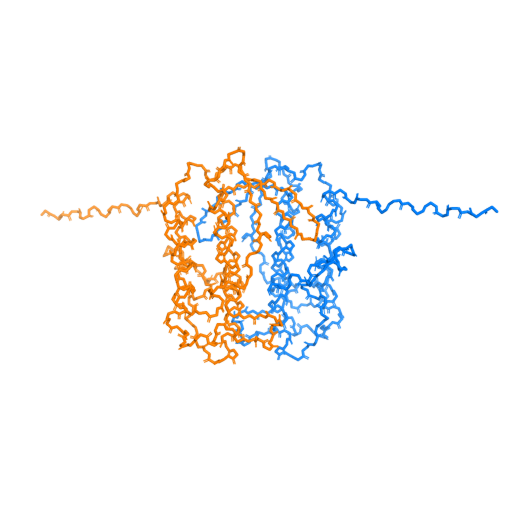U B C 1
ATOM 2393 O O . GLU B 1 121 ? -6.074 17.141 8.109 1 95.38 121 GLU B O 1
ATOM 2398 N N . GLU B 1 122 ? -5.5 18.625 9.742 1 96.44 122 GLU B N 1
ATOM 2399 C CA . GLU B 1 122 ? -4.543 17.719 10.375 1 96.44 122 GLU B CA 1
ATOM 2400 C C . GLU B 1 122 ? -5.25 16.516 11.008 1 96.44 122 GLU B C 1
ATOM 2402 O O . GLU B 1 122 ? -6.297 16.672 11.648 1 96.44 122 GLU B O 1
ATOM 2407 N N . LEU B 1 123 ? -4.719 15.43 10.82 1 97.25 123 LEU B N 1
ATOM 2408 C CA . LEU B 1 123 ? -5.113 14.148 11.406 1 97.25 123 LEU B CA 1
ATOM 2409 C C . LEU B 1 123 ? -3.906 13.43 12 1 97.25 123 LEU B C 1
ATOM 2411 O O . LEU B 1 123 ? -2.826 13.43 11.406 1 97.25 123 LEU B O 1
ATOM 2415 N N . THR B 1 124 ? -4.07 12.883 13.195 1 97.88 124 THR B N 1
ATOM 2416 C CA . THR B 1 124 ? -3.02 12.07 13.789 1 97.88 124 THR B CA 1
ATOM 2417 C C . THR B 1 124 ? -3.225 10.594 13.469 1 97.88 124 THR B C 1
ATOM 2419 O O . THR B 1 124 ? -4.32 10.062 13.648 1 97.88 124 THR B O 1
ATOM 2422 N N . LEU B 1 125 ? -2.215 9.961 12.945 1 97.19 125 LEU B N 1
ATOM 2423 C CA . LEU B 1 125 ? -2.229 8.531 12.664 1 97.19 125 LEU B CA 1
ATOM 2424 C C . LEU B 1 125 ? -1.433 7.762 13.719 1 97.19 125 LEU B C 1
ATOM 2426 O O . LEU B 1 125 ? -0.241 8.016 13.906 1 97.19 125 LEU B O 1
ATOM 2430 N N . ASP B 1 126 ? -2.1 6.848 14.383 1 94.88 126 ASP B N 1
ATOM 2431 C CA . ASP B 1 126 ? -1.438 5.855 15.219 1 94.88 126 ASP B CA 1
ATOM 2432 C C . ASP B 1 126 ? -1.17 4.57 14.438 1 94.88 126 ASP B C 1
ATOM 2434 O O . ASP B 1 126 ? -2.104 3.922 13.961 1 94.88 126 ASP B O 1
ATOM 2438 N N . ALA B 1 127 ? 0.118 4.301 14.266 1 90.81 127 ALA B N 1
ATOM 2439 C CA . ALA B 1 127 ? 0.479 3.129 13.469 1 90.81 127 ALA B CA 1
ATOM 2440 C C . ALA B 1 127 ? 1.457 2.234 14.227 1 90.81 127 ALA B C 1
ATOM 2442 O O . ALA B 1 127 ? 2.301 2.725 14.984 1 90.81 127 ALA B O 1
ATOM 2443 N N . ILE B 1 128 ? 1.313 0.931 13.992 1 82.88 128 ILE B N 1
ATOM 2444 C CA . ILE B 1 128 ? 2.229 -0.039 14.578 1 82.88 128 ILE B CA 1
ATOM 2445 C C . ILE B 1 128 ? 2.881 -0.87 13.477 1 82.88 128 ILE B C 1
ATOM 2447 O O . ILE B 1 128 ? 2.238 -1.739 12.883 1 82.88 128 ILE B O 1
ATOM 2451 N N . THR B 1 129 ? 4.074 -0.698 13.172 1 79.12 129 THR B N 1
ATOM 2452 C CA . THR B 1 129 ? 4.797 -1.503 12.195 1 79.12 129 THR B CA 1
ATOM 2453 C C . THR B 1 129 ? 6.285 -1.554 12.523 1 79.12 129 THR B C 1
ATOM 2455 O O . THR B 1 129 ? 7.102 -0.935 11.844 1 79.12 129 THR B O 1
ATOM 2458 N N . PRO B 1 130 ? 6.918 -2.244 13.211 1 79.12 130 PRO B N 1
ATOM 2459 C CA . PRO B 1 130 ? 6.324 -2.945 14.352 1 79.12 130 PRO B CA 1
ATOM 2460 C C . PRO B 1 130 ? 6.238 -2.072 15.602 1 79.12 130 PRO B C 1
ATOM 2462 O O . PRO B 1 130 ? 5.566 -2.438 16.562 1 79.12 130 PRO B O 1
ATOM 2465 N N . TYR B 1 131 ? 6.867 -0.88 15.516 1 84.12 131 TYR B N 1
ATOM 2466 C CA . TYR B 1 131 ? 6.883 0.03 16.656 1 84.12 131 TYR B CA 1
ATOM 2467 C C . TYR B 1 131 ? 5.691 0.982 16.609 1 84.12 131 TYR B C 1
ATOM 2469 O O . TYR B 1 131 ? 5.312 1.46 15.539 1 84.12 131 TYR B O 1
ATOM 2477 N N . PRO B 1 132 ? 5.219 1.17 17.812 1 89.25 132 PRO B N 1
ATOM 2478 C CA . PRO B 1 132 ? 4.172 2.195 17.781 1 89.25 132 PRO B CA 1
ATOM 2479 C C . PRO B 1 132 ? 4.688 3.553 17.297 1 89.25 132 PRO B C 1
ATOM 2481 O O . PRO B 1 132 ? 5.746 4.004 17.75 1 89.25 132 PRO B O 1
ATOM 2484 N N . GLN B 1 133 ? 4.043 4.105 16.359 1 91.69 133 GLN B N 1
ATOM 2485 C CA . GLN B 1 133 ? 4.355 5.426 15.828 1 91.69 133 GLN B CA 1
ATOM 2486 C C . GLN B 1 133 ? 3.145 6.352 15.914 1 91.69 133 GLN B C 1
ATOM 2488 O O . GLN B 1 133 ? 2.006 5.914 15.727 1 91.69 133 GLN B O 1
ATOM 2493 N N . VAL B 1 134 ? 3.408 7.598 16.266 1 95.5 134 VAL B N 1
ATOM 2494 C CA . VAL B 1 134 ? 2.426 8.672 16.156 1 95.5 134 VAL B CA 1
ATOM 2495 C C . VAL B 1 134 ? 2.832 9.648 15.062 1 95.5 134 VAL B C 1
ATOM 2497 O O . VAL B 1 134 ? 3.855 10.328 15.172 1 95.5 134 VAL B O 1
ATOM 2500 N N . LEU B 1 135 ? 2.016 9.742 14.008 1 96.69 135 LEU B N 1
ATOM 2501 C CA . LEU B 1 135 ? 2.41 10.461 12.805 1 96.69 135 LEU B CA 1
ATOM 2502 C C . LEU B 1 135 ? 1.403 11.562 12.477 1 96.69 135 LEU B C 1
ATOM 2504 O O . LEU B 1 135 ? 0.193 11.352 12.586 1 96.69 135 LEU B O 1
ATOM 2508 N N . LYS B 1 136 ? 1.915 12.711 12.07 1 97.5 136 LYS B N 1
ATOM 2509 C CA . LYS B 1 136 ? 1.044 13.766 11.555 1 97.5 136 LYS B CA 1
ATOM 2510 C C . LYS B 1 136 ? 0.708 13.531 10.078 1 97.5 136 LYS B C 1
ATOM 2512 O O . LYS B 1 136 ? 1.581 13.172 9.289 1 97.5 136 LYS B O 1
ATOM 2517 N N . THR B 1 137 ? -0.52 13.641 9.766 1 97.88 137 THR B N 1
ATOM 2518 C CA . THR B 1 137 ? -1.038 13.492 8.406 1 97.88 137 THR B CA 1
ATOM 2519 C C . THR B 1 137 ? -2.223 14.422 8.172 1 97.88 137 THR B C 1
ATOM 2521 O O . THR B 1 137 ? -2.381 15.422 8.875 1 97.88 137 THR B O 1
ATOM 2524 N N . SER B 1 138 ? -2.939 14.234 7.086 1 97.88 138 SER B N 1
ATOM 2525 C CA . SER B 1 138 ? -4.121 15.031 6.789 1 97.88 138 SER B CA 1
ATOM 2526 C C . SER B 1 138 ? -5.266 14.156 6.277 1 97.88 138 SER B C 1
ATOM 2528 O O . SER B 1 138 ? -5.051 13.008 5.887 1 97.88 138 SER B O 1
ATOM 2530 N N . ILE B 1 139 ? -6.441 14.695 6.34 1 97.44 139 ILE B N 1
ATOM 2531 C CA . ILE B 1 139 ? -7.625 13.969 5.895 1 97.44 139 ILE B CA 1
ATOM 2532 C C . ILE B 1 139 ? -7.461 13.57 4.43 1 97.44 139 ILE B C 1
ATOM 2534 O O . ILE B 1 139 ? -7.68 12.414 4.066 1 97.44 139 ILE B O 1
ATOM 2538 N N . GLY B 1 140 ? -7.062 14.492 3.643 1 97.19 140 GLY B N 1
ATOM 2539 C CA . GLY B 1 140 ? -6.875 14.211 2.229 1 97.19 140 GLY B CA 1
ATOM 2540 C C . GLY B 1 140 ? -5.836 13.133 1.966 1 97.19 140 GLY B C 1
ATOM 2541 O O . GLY B 1 140 ? -6.047 12.258 1.125 1 97.19 140 GLY B O 1
ATOM 2542 N N . ARG B 1 141 ? -4.75 13.172 2.629 1 97.69 141 ARG B N 1
ATOM 2543 C CA . ARG B 1 141 ? -3.678 12.195 2.469 1 97.69 141 ARG B CA 1
ATOM 2544 C C . ARG B 1 141 ? -4.164 10.789 2.812 1 97.69 141 ARG B C 1
ATOM 2546 O O . ARG B 1 141 ? -3.809 9.82 2.137 1 97.69 141 ARG B O 1
ATOM 2553 N N . GLU B 1 142 ? -4.945 10.703 3.873 1 98 142 GLU B N 1
ATOM 2554 C CA . GLU B 1 142 ? -5.398 9.383 4.297 1 98 142 GLU B CA 1
ATOM 2555 C C . GLU B 1 142 ? -6.48 8.844 3.365 1 98 142 GLU B C 1
ATOM 2557 O O . GLU B 1 142 ? -6.57 7.637 3.137 1 98 142 GLU B O 1
ATOM 2562 N N . LEU B 1 143 ? -7.297 9.766 2.852 1 97.06 143 LEU B N 1
ATOM 2563 C CA . LEU B 1 143 ? -8.25 9.328 1.84 1 97.06 143 LEU B CA 1
ATOM 2564 C C . LEU B 1 143 ? -7.531 8.797 0.605 1 97.06 143 LEU B C 1
ATOM 2566 O O . LEU B 1 143 ? -7.879 7.734 0.086 1 97.06 143 LEU B O 1
ATOM 2570 N N . TRP B 1 144 ? -6.562 9.5 0.182 1 96.06 144 TRP B N 1
ATOM 2571 C CA . TRP B 1 144 ? -5.75 9.07 -0.949 1 96.06 144 TRP B CA 1
ATOM 2572 C C . TRP B 1 144 ? -5.062 7.742 -0.647 1 96.06 144 TRP B C 1
ATOM 2574 O O . TRP B 1 144 ? -5.07 6.828 -1.476 1 96.06 144 TRP B O 1
ATOM 2584 N N . PHE B 1 145 ? -4.52 7.668 0.542 1 96.62 145 PHE B N 1
ATOM 2585 C CA . PHE B 1 145 ? -3.854 6.445 0.978 1 96.62 145 PHE B CA 1
ATOM 2586 C C . PHE B 1 145 ? -4.809 5.258 0.926 1 96.62 145 PHE B C 1
ATOM 2588 O O . PHE B 1 145 ? -4.438 4.172 0.478 1 96.62 145 PHE B O 1
ATOM 2595 N N . GLY B 1 146 ? -5.977 5.434 1.414 1 96.75 146 GLY B N 1
ATOM 2596 C CA . GLY B 1 146 ? -6.961 4.367 1.393 1 96.75 146 GLY B CA 1
ATOM 2597 C C . GLY B 1 146 ? -7.207 3.811 0.003 1 96.75 146 GLY B C 1
ATOM 2598 O O . GLY B 1 146 ? -7.285 2.594 -0.18 1 96.75 146 GLY B O 1
ATOM 2599 N N . SER B 1 147 ? -7.344 4.676 -0.933 1 95.75 147 SER B N 1
ATOM 2600 C CA . SER B 1 147 ? -7.602 4.258 -2.305 1 95.75 147 SER B CA 1
ATOM 2601 C C . SER B 1 147 ? -6.406 3.514 -2.893 1 95.75 147 SER B C 1
ATOM 2603 O O . SER B 1 147 ? -6.566 2.461 -3.514 1 95.75 147 SER B O 1
ATOM 2605 N N . LEU B 1 148 ? -5.25 4.094 -2.699 1 92.81 148 LEU B N 1
ATOM 2606 C CA . LEU B 1 148 ? -4.039 3.438 -3.184 1 92.81 148 LEU B CA 1
ATOM 2607 C C . LEU B 1 148 ? -3.871 2.064 -2.541 1 92.81 148 LEU B C 1
ATOM 2609 O O . LEU B 1 148 ? -3.578 1.084 -3.229 1 92.81 148 LEU B O 1
ATOM 2613 N N . HIS B 1 149 ? -4.066 2.014 -1.243 1 95.06 149 HIS B N 1
ATOM 2614 C CA . HIS B 1 149 ? -3.963 0.776 -0.48 1 95.06 149 HIS B CA 1
ATOM 2615 C C . HIS B 1 149 ? -4.941 -0.274 -0.996 1 95.06 149 HIS B C 1
ATOM 2617 O O . HIS B 1 149 ? -4.57 -1.434 -1.188 1 95.06 149 HIS B O 1
ATOM 2623 N N . ALA B 1 150 ? -6.141 0.124 -1.235 1 96.12 150 ALA B N 1
ATOM 2624 C CA . ALA B 1 150 ? -7.152 -0.791 -1.763 1 96.12 150 ALA B CA 1
ATOM 2625 C C . ALA B 1 150 ? -6.723 -1.358 -3.113 1 96.12 150 ALA B C 1
ATOM 2627 O O . ALA B 1 150 ? -6.828 -2.564 -3.348 1 96.12 150 ALA B O 1
ATOM 2628 N N . ILE B 1 151 ? -6.254 -0.52 -3.967 1 91.88 151 ILE B N 1
ATOM 2629 C CA . ILE B 1 151 ? -5.824 -0.941 -5.297 1 91.88 151 ILE B CA 1
ATOM 2630 C C . ILE B 1 151 ? -4.719 -1.989 -5.172 1 91.88 151 ILE B C 1
ATOM 2632 O O . ILE B 1 151 ? -4.703 -2.973 -5.914 1 91.88 151 ILE B O 1
ATOM 2636 N N . HIS B 1 152 ? -3.832 -1.82 -4.234 1 91.25 152 HIS B N 1
ATOM 2637 C CA . HIS B 1 152 ? -2.795 -2.814 -3.984 1 91.25 152 HIS B CA 1
ATOM 2638 C C . HIS B 1 152 ? -3.4 -4.145 -3.553 1 91.25 152 HIS B C 1
ATOM 2640 O O . HIS B 1 152 ? -2.982 -5.207 -4.027 1 91.25 152 HIS B O 1
ATOM 2646 N N . HIS B 1 153 ? -4.352 -4.086 -2.713 1 94.62 153 HIS B N 1
ATOM 2647 C CA . HIS B 1 153 ? -5.008 -5.312 -2.275 1 94.62 153 HIS B CA 1
ATOM 2648 C C . HIS B 1 153 ? -5.781 -5.961 -3.42 1 94.62 153 HIS B C 1
ATOM 2650 O O . HIS B 1 153 ? -5.898 -7.188 -3.479 1 94.62 153 HIS B O 1
ATOM 2656 N N . TRP B 1 154 ? -6.309 -5.18 -4.367 1 94.75 154 TRP B N 1
ATOM 2657 C CA . TRP B 1 154 ? -7.004 -5.727 -5.527 1 94.75 154 TRP B CA 1
ATOM 2658 C C . TRP B 1 154 ? -6.059 -6.551 -6.395 1 94.75 154 TRP B C 1
ATOM 2660 O O . TRP B 1 154 ? -6.465 -7.551 -6.992 1 94.75 154 TRP B O 1
ATOM 2670 N N . SER B 1 155 ? -4.824 -6.137 -6.422 1 89.94 155 SER B N 1
ATOM 2671 C CA . SER B 1 155 ? -3.836 -6.945 -7.125 1 89.94 155 SER B CA 1
ATOM 2672 C C . SER B 1 155 ? -3.727 -8.344 -6.52 1 89.94 155 SER B C 1
ATOM 2674 O O . SER B 1 155 ? -3.641 -9.336 -7.242 1 89.94 155 SER B O 1
ATOM 2676 N N . MET B 1 156 ? -3.809 -8.391 -5.211 1 92.44 156 MET B N 1
ATOM 2677 C CA . MET B 1 156 ? -3.732 -9.68 -4.523 1 92.44 156 MET B CA 1
ATOM 2678 C C . MET B 1 156 ? -5.012 -10.484 -4.73 1 92.44 156 MET B C 1
ATOM 2680 O O . MET B 1 156 ? -4.969 -11.703 -4.875 1 92.44 156 MET B O 1
ATOM 2684 N N . VAL B 1 157 ? -6.051 -9.828 -4.766 1 96.19 157 VAL B N 1
ATOM 2685 C CA . VAL B 1 157 ? -7.336 -10.469 -5.027 1 96.19 157 VAL B CA 1
ATOM 2686 C C . VAL B 1 157 ? -7.316 -11.125 -6.406 1 96.19 157 VAL B C 1
ATOM 2688 O O . VAL B 1 157 ? -7.789 -12.258 -6.57 1 96.19 157 VAL B O 1
ATOM 2691 N N . ARG B 1 158 ? -6.785 -10.445 -7.367 1 93.69 158 ARG B N 1
ATOM 2692 C CA . ARG B 1 158 ? -6.676 -11 -8.719 1 93.69 158 ARG B CA 1
ATOM 2693 C C . ARG B 1 158 ? -5.914 -12.32 -8.703 1 93.69 158 ARG B C 1
ATOM 2695 O O . ARG B 1 158 ? -6.293 -13.266 -9.398 1 93.69 158 ARG B O 1
ATOM 2702 N N . VAL B 1 159 ? -4.902 -12.406 -7.992 1 92.81 159 VAL B N 1
ATOM 2703 C CA . VAL B 1 159 ? -4.078 -13.602 -7.914 1 92.81 159 VAL B CA 1
ATOM 2704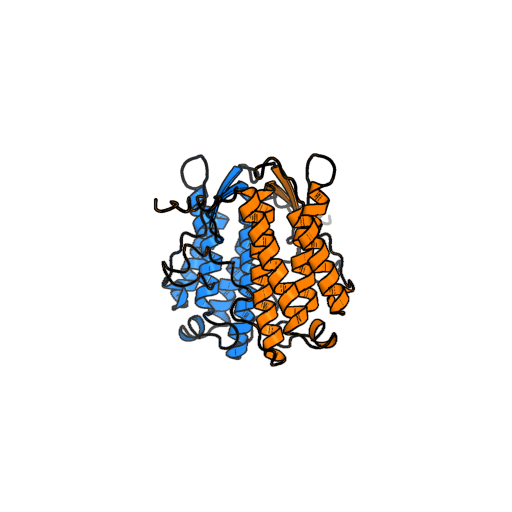 C C . VAL B 1 159 ? -4.883 -14.75 -7.309 1 92.81 159 VAL B C 1
ATOM 2706 O O . VAL B 1 159 ? -4.914 -15.852 -7.855 1 92.81 159 VAL B O 1
ATOM 2709 N N . VAL B 1 160 ? -5.539 -14.469 -6.227 1 96 160 VAL B N 1
ATOM 2710 C CA . VAL B 1 160 ? -6.32 -15.5 -5.551 1 96 160 VAL B CA 1
ATOM 2711 C C . VAL B 1 160 ? -7.453 -15.969 -6.461 1 96 160 VAL B C 1
ATOM 2713 O O . VAL B 1 160 ? -7.727 -17.172 -6.559 1 96 160 VAL B O 1
ATOM 2716 N N . ALA B 1 161 ? -8.086 -15.062 -7.109 1 96.44 161 ALA B N 1
ATOM 2717 C CA . ALA B 1 161 ? -9.156 -15.391 -8.039 1 96.44 161 ALA B CA 1
ATOM 2718 C C . ALA B 1 161 ? -8.648 -16.266 -9.188 1 96.44 161 ALA B C 1
ATOM 2720 O O . ALA B 1 161 ? -9.312 -17.219 -9.586 1 96.44 161 ALA B O 1
ATOM 2721 N N . ALA B 1 162 ? -7.527 -15.906 -9.672 1 93.06 162 ALA B N 1
ATOM 2722 C CA . ALA B 1 162 ? -6.938 -16.656 -10.773 1 93.06 162 ALA B CA 1
ATOM 2723 C C . ALA B 1 162 ? -6.68 -18.109 -10.367 1 93.06 162 ALA B C 1
ATOM 2725 O O . ALA B 1 162 ? -6.84 -19.031 -11.18 1 93.06 162 ALA B O 1
ATOM 2726 N N . GLU B 1 163 ? -6.312 -18.328 -9.148 1 93.44 163 GLU B N 1
ATOM 2727 C CA . GLU B 1 163 ? -6.098 -19.688 -8.641 1 93.44 163 GLU B CA 1
ATOM 2728 C C . GLU B 1 163 ? -7.375 -20.516 -8.719 1 93.44 163 GLU B C 1
ATOM 2730 O O . GLU B 1 163 ? -7.32 -21.734 -8.82 1 93.44 163 GLU B O 1
ATOM 2735 N N . MET B 1 164 ? -8.484 -19.828 -8.672 1 96.38 164 MET B N 1
ATOM 2736 C CA . MET B 1 164 ? -9.773 -20.531 -8.703 1 96.38 164 MET B CA 1
ATOM 2737 C C . MET B 1 164 ? -10.352 -20.547 -10.109 1 96.38 164 MET B C 1
ATOM 2739 O O . MET B 1 164 ? -11.484 -20.969 -10.32 1 96.38 164 MET B O 1
ATOM 2743 N N . GLY B 1 165 ? -9.578 -19.938 -11.023 1 95.06 165 GLY B N 1
ATOM 2744 C CA . GLY B 1 165 ? -10.039 -19.891 -12.398 1 95.06 165 GLY B CA 1
ATOM 2745 C C . GLY B 1 165 ? -11.094 -18.828 -12.633 1 95.06 165 GLY B C 1
ATOM 2746 O O . GLY B 1 165 ? -11.844 -18.891 -13.602 1 95.06 165 GLY B O 1
ATOM 2747 N N . ILE B 1 166 ? -11.156 -17.906 -11.734 1 96.38 166 ILE B N 1
ATOM 2748 C CA . ILE B 1 166 ? -12.125 -16.828 -11.867 1 96.38 166 ILE B CA 1
ATOM 2749 C C . ILE B 1 166 ? -11.539 -15.711 -12.719 1 96.38 166 ILE B C 1
ATOM 2751 O O . ILE B 1 166 ? -10.438 -15.234 -12.453 1 96.38 166 ILE B O 1
ATOM 2755 N N . THR B 1 167 ? -12.281 -15.32 -13.68 1 91.62 167 THR B N 1
ATOM 2756 C CA . THR B 1 167 ? -11.867 -14.195 -14.516 1 91.62 167 THR B CA 1
ATOM 2757 C C . THR B 1 167 ? -12.406 -12.883 -13.953 1 91.62 167 THR B C 1
ATOM 2759 O O . THR B 1 167 ? -13.602 -12.75 -13.688 1 91.62 167 THR B O 1
ATOM 2762 N N . ILE B 1 168 ? -11.547 -12.016 -13.773 1 92.06 168 ILE B N 1
ATOM 2763 C CA . ILE B 1 168 ? -11.906 -10.695 -13.258 1 92.06 168 ILE B CA 1
ATOM 2764 C C . ILE B 1 168 ? -11.758 -9.656 -14.359 1 92.06 168 ILE B C 1
ATOM 2766 O O . ILE B 1 168 ? -10.859 -9.75 -15.203 1 92.06 168 ILE B O 1
ATOM 2770 N N . GLU B 1 169 ? -12.57 -8.633 -14.336 1 88.25 169 GLU B N 1
ATOM 2771 C CA . GLU B 1 169 ? -12.531 -7.562 -15.32 1 88.25 169 GLU B CA 1
ATOM 2772 C C . GLU B 1 169 ? -11.172 -6.867 -15.32 1 88.25 169 GLU B C 1
ATOM 2774 O O . GLU B 1 169 ? -10.586 -6.629 -14.266 1 88.25 169 GLU B O 1
ATOM 2779 N N . PRO B 1 170 ? -10.734 -6.453 -16.484 1 84.19 170 PRO B N 1
ATOM 2780 C CA . PRO B 1 170 ? -9.422 -5.797 -16.578 1 84.19 170 PRO B CA 1
ATOM 2781 C C . PRO B 1 170 ? -9.359 -4.492 -15.789 1 84.19 170 PRO B C 1
ATOM 2783 O O . PRO B 1 170 ? -8.273 -4.09 -15.352 1 84.19 170 PRO B O 1
ATOM 2786 N N . SER B 1 171 ? -10.484 -3.904 -15.539 1 84.75 171 SER B N 1
ATOM 2787 C CA . SER B 1 171 ? -10.508 -2.607 -14.867 1 84.75 171 SER B CA 1
ATOM 2788 C C . SER B 1 171 ? -10.375 -2.76 -13.359 1 84.75 171 SER B C 1
ATOM 2790 O O . SER B 1 171 ? -10.133 -1.783 -12.648 1 84.75 171 SER B O 1
ATOM 2792 N N . PHE B 1 172 ? -10.547 -3.977 -12.898 1 91.19 172 PHE B N 1
ATOM 2793 C CA . PHE B 1 172 ? -10.398 -4.23 -11.469 1 91.19 172 PHE B CA 1
ATOM 2794 C C . PHE B 1 172 ? -8.969 -3.977 -11.023 1 91.19 172 PHE B C 1
ATOM 2796 O O . PHE B 1 172 ? -8.023 -4.531 -11.594 1 91.19 172 PHE B O 1
ATOM 2803 N N . GLY B 1 173 ? -8.836 -3.102 -10.062 1 88.19 173 GLY B N 1
ATOM 2804 C CA . GLY B 1 173 ? -7.516 -2.789 -9.531 1 88.19 173 GLY B CA 1
ATOM 2805 C C . GLY B 1 173 ? -6.812 -1.677 -10.281 1 88.19 173 GLY B C 1
ATOM 2806 O O . GLY B 1 173 ? -5.637 -1.401 -10.039 1 88.19 173 GLY B O 1
ATOM 2807 N N . VAL B 1 174 ? -7.457 -1.141 -11.195 1 81.75 174 VAL B N 1
ATOM 2808 C CA . VAL B 1 174 ? -6.922 0.002 -11.93 1 81.75 174 VAL B CA 1
ATOM 2809 C C . VAL B 1 174 ? -7.621 1.281 -11.477 1 81.75 174 VAL B C 1
ATOM 2811 O O . VAL B 1 174 ? -8.852 1.327 -11.383 1 81.75 174 VAL B O 1
ATOM 2814 N N . ALA B 1 175 ? -6.711 2.256 -11.109 1 75.38 175 ALA B N 1
ATOM 2815 C CA . ALA B 1 175 ? -7.301 3.533 -10.727 1 75.38 175 ALA B CA 1
ATOM 2816 C C . ALA B 1 175 ? -8.156 4.105 -11.852 1 75.38 175 ALA B C 1
ATOM 2818 O O . ALA B 1 175 ? -7.836 3.941 -13.031 1 75.38 175 ALA B O 1
ATOM 2819 N N . PRO B 1 176 ? -9.344 4.617 -11.391 1 66.06 176 PRO B N 1
ATOM 2820 C CA . PRO B 1 176 ? -10.172 5.219 -12.43 1 66.06 176 PRO B CA 1
ATOM 2821 C C . PRO B 1 176 ? -9.422 6.266 -13.25 1 66.06 176 PRO B C 1
ATOM 2823 O O . PRO B 1 176 ? -8.5 6.91 -12.742 1 66.06 176 PRO B O 1
ATOM 2826 N N . SER B 1 177 ? -9.273 6.012 -14.57 1 53.91 177 SER B N 1
ATOM 2827 C CA . SER B 1 177 ? -8.586 6.938 -15.477 1 53.91 177 SER B CA 1
ATOM 2828 C C . SER B 1 177 ? -9.352 8.25 -15.594 1 53.91 177 SER B C 1
ATOM 2830 O O . SER B 1 177 ? -10.562 8.297 -15.359 1 53.91 177 SER B O 1
ATOM 2832 N N . THR B 1 178 ? -8.656 9.312 -15.305 1 43.88 178 THR B N 1
ATOM 2833 C CA . THR B 1 178 ? -9.328 10.484 -15.859 1 43.88 178 THR B CA 1
ATOM 2834 C C . THR B 1 178 ? -9.859 10.188 -17.25 1 43.88 178 THR B C 1
ATOM 2836 O O . THR B 1 178 ? -9.188 9.547 -18.062 1 43.88 178 THR B O 1
ATOM 2839 N N . LEU B 1 179 ? -11.078 9.914 -17.531 1 37.28 179 LEU B N 1
ATOM 2840 C CA . LEU B 1 179 ? -11.5 10.117 -18.906 1 37.28 179 LEU B CA 1
ATOM 2841 C C . LEU B 1 179 ? -10.508 10.992 -19.672 1 37.28 179 LEU B C 1
ATOM 2843 O O . LEU B 1 179 ? -10.438 10.938 -20.891 1 37.28 179 LEU B O 1
ATOM 2847 N N . LEU B 1 180 ? -10.023 11.977 -19.078 1 35.5 180 LEU B N 1
ATOM 2848 C CA . LEU B 1 180 ? -9.141 12.914 -19.781 1 35.5 180 LEU B CA 1
ATOM 2849 C C . LEU B 1 180 ? -7.844 12.227 -20.188 1 35.5 180 LEU B C 1
ATOM 2851 O O . LEU B 1 180 ? -7.363 12.422 -21.312 1 35.5 180 LEU B O 1
ATOM 2855 N N . TYR B 1 181 ? -6.973 11.633 -19.219 1 34.84 181 TYR B N 1
ATOM 2856 C CA . TYR B 1 181 ? -5.684 11.18 -19.734 1 34.84 181 TYR B CA 1
ATOM 2857 C C . TYR B 1 181 ? -5.785 9.773 -20.312 1 34.84 181 TYR B C 1
ATOM 2859 O O . TYR B 1 181 ? -4.77 9.156 -20.641 1 34.84 181 TYR B O 1
ATOM 2867 N N . ARG B 1 182 ? -6.691 8.938 -20.188 1 37.06 182 ARG B N 1
ATOM 2868 C CA . ARG B 1 182 ? -6.723 7.723 -20.984 1 37.06 182 ARG B CA 1
ATOM 2869 C C . ARG B 1 182 ? -6.113 7.957 -22.375 1 37.06 182 ARG B C 1
ATOM 2871 O O . ARG B 1 182 ? -5.664 7.016 -23.031 1 37.06 182 ARG B O 1
ATOM 2878 N N . GLU B 1 183 ? -6.461 8.977 -22.984 1 33.84 183 GLU B N 1
ATOM 2879 C CA . GLU B 1 183 ? -5.961 9.188 -24.344 1 33.84 183 GLU B CA 1
ATOM 2880 C C . GLU B 1 183 ? -4.449 9.367 -24.344 1 33.84 183 GLU B C 1
ATOM 2882 O O . GLU B 1 183 ? -3.803 9.188 -25.391 1 33.84 183 GLU B O 1
ATOM 2887 N N . LEU B 1 184 ? -3.785 10.086 -23.406 1 33.88 184 LEU B N 1
ATOM 2888 C CA . LEU B 1 184 ? -2.434 10.586 -23.656 1 33.88 184 LEU B CA 1
ATOM 2889 C C . LEU B 1 184 ? -1.393 9.602 -23.125 1 33.88 184 LEU B C 1
ATOM 2891 O O . LEU B 1 184 ? -0.192 9.797 -23.328 1 33.88 184 LEU B O 1
ATOM 2895 N N . GLY B 1 185 ? -1.378 8.297 -22.969 1 33.69 185 GLY B N 1
ATOM 2896 C CA . GLY B 1 185 ? -0.373 7.25 -22.922 1 33.69 185 GLY B CA 1
ATOM 2897 C C . GLY B 1 185 ? -0.655 6.207 -21.859 1 33.69 185 GLY B C 1
ATOM 2898 O O . GLY B 1 185 ? -1.633 6.316 -21.109 1 33.69 185 GLY B O 1
ATOM 2899 N N . PRO B 1 186 ? 0.118 5.023 -21.906 1 33.28 186 PRO B N 1
ATOM 2900 C CA . PRO B 1 186 ? -0.081 3.723 -21.25 1 33.28 186 PRO B CA 1
ATOM 2901 C C . PRO B 1 186 ? -0.301 3.838 -19.75 1 33.28 186 PRO B C 1
ATOM 2903 O O . PRO B 1 186 ? 0.245 4.738 -19.109 1 33.28 186 PRO B O 1
ATOM 2906 N N . LYS B 1 187 ? -1.429 3.393 -19.172 1 40.03 187 LYS B N 1
ATOM 2907 C CA . LYS B 1 187 ? -1.973 3.225 -17.828 1 40.03 187 LYS B CA 1
ATOM 2908 C C . LYS B 1 187 ? -0.894 2.766 -16.859 1 40.03 187 LYS B C 1
ATOM 2910 O O . LYS B 1 187 ? -0.099 1.879 -17.172 1 40.03 187 LYS B O 1
ATOM 2915 N N . ALA B 1 188 ? -0.568 3.545 -15.828 1 36.41 188 ALA B N 1
ATOM 2916 C CA . ALA B 1 188 ? 0.469 3.287 -14.828 1 36.41 188 ALA B CA 1
ATOM 2917 C C . ALA B 1 188 ? 0.24 1.947 -14.133 1 36.41 188 ALA B C 1
ATOM 2919 O O . ALA B 1 188 ? -0.667 1.815 -13.312 1 36.41 188 ALA B O 1
ATOM 2920 N N . ARG B 1 189 ? 0.176 0.836 -14.914 1 37.38 189 ARG B N 1
ATOM 2921 C CA . ARG B 1 189 ? 0.208 -0.479 -14.281 1 37.38 189 ARG B CA 1
ATOM 2922 C C . ARG B 1 189 ? 1.464 -0.649 -13.43 1 37.38 189 ARG B C 1
ATOM 2924 O O . ARG B 1 189 ? 2.557 -0.26 -13.852 1 37.38 189 ARG B O 1
ATOM 2931 N N . ILE B 1 190 ? 1.319 -0.609 -12.195 1 36.56 190 ILE B N 1
ATOM 2932 C CA . ILE B 1 190 ? 2.486 -0.822 -11.344 1 36.56 190 ILE B CA 1
ATOM 2933 C C . ILE B 1 190 ? 3.203 -2.104 -11.758 1 36.56 190 ILE B C 1
ATOM 2935 O O . ILE B 1 190 ? 2.559 -3.107 -12.078 1 36.56 190 ILE B O 1
#

Secondary structure (DSSP, 8-state):
--------------HHHHHHHHHHHHHHHHHHIIIII--STHHHHPPPSSSTT--HHHHHHHHHHHHHHHHHHHTSPSSPEEETT----S-GGGT-HHHHHHHHHHHHHHHHT---S-TT-EEEEEEESSSEEEEEEEHHHHHHHHHHHHHHHHHHHHHHHHHTT----TTTTSPPP-TTGGGTS-----/--------------HHHHHHHHHHHHHHHHHHIIIII--STHHHHPPPSSSTT--HHHHHHHHHHHHHHHHHHHTSPSSPEEETT----S-GGGT-HHHHHHHHHHHHHHHHT---S-TT-EEEEEEESSSEEEEEEEHHHHHHHHHHHHHHHHHHHHHHHHHTT----TTTTSPPP-TTGGGTS-----

pLDDT: mean 85.79, std 20.28, range [28.11, 98.81]

Organism: Serendipita indica (strain DSM 11827) (NCBI:txid1109443)

Foldseek 3Di:
DPPPPPPPPPPPDDLLRVLLVQLLVQLVLVLCCLVPQDDFLVQLVDADPVDGPDGNQVLLQLLLLLLVQLLVQVPDDPPGEGESPPDDPPDPSSRDSVVVNVSSVVSNVSSVVDDDPDQARWYWYFYPPPHTDIDIDGNSVSSNVSSLSSLVSQVVNCNSCVVVVTDGDPCNSAGDDPPPCVPVDDGPPD/DPPPPPPPPPPPDDLLRVLLVQLLVQLVLVLCCLVPQDDFLVQLVDADPVDGPDGNQVLLQLLLLLLVQLLVQVPDDPPGEGESPPDDPPDPSSRDSVVVNVSSVVSSVSSVVDDDPDQARWYWYFYPPPHTDIDIDGNSVSSNVSSLSSLVSQVVNCNSCVVVVTDGDPCNSAGDDPPPCVPVDDGPPD

InterPro domains:
  IPR024775 Hercynine oxygenase, DinB-like domain [PF12867] (40-155)
  IPR034660 DinB/YfiT-like putative metalloenzymes [SSF109854] (52-165)

Solvent-accessible surface area (backbone atoms only — not comparable to full-atom values): 21295 Å² total; per-residue (Å²): 134,81,76,72,74,73,70,69,67,80,79,77,67,50,74,64,52,48,49,43,51,46,39,42,50,55,52,44,44,51,44,46,41,53,70,72,54,44,88,53,38,65,64,25,57,43,70,30,87,76,44,75,83,29,27,43,11,55,42,52,48,56,38,51,44,45,49,50,43,46,54,52,24,71,72,48,68,84,80,37,51,37,46,76,72,70,72,79,74,91,46,62,39,29,53,29,53,70,44,30,42,49,54,50,48,52,46,41,53,50,51,74,65,59,82,74,94,52,51,64,39,69,26,38,38,45,42,70,74,55,54,82,40,82,29,45,34,11,49,42,39,51,50,49,44,39,38,55,52,32,32,56,41,37,54,53,36,48,44,46,35,46,77,71,69,43,75,69,64,85,62,59,53,49,73,66,61,42,83,73,51,64,76,77,54,86,75,86,70,105,131,80,76,72,75,73,70,70,67,80,80,76,66,51,72,65,50,48,47,42,52,47,38,40,50,56,52,45,46,52,43,47,41,52,69,70,54,45,89,53,36,65,63,25,56,41,70,29,87,76,44,77,84,29,28,43,11,54,42,52,47,55,37,49,44,47,51,49,44,46,53,52,23,72,71,49,67,84,78,38,52,36,46,76,72,72,71,79,74,91,46,61,40,28,54,30,55,70,44,29,42,50,54,49,50,52,47,41,52,51,52,74,62,59,82,74,94,53,53,64,40,70,27,37,36,44,42,70,72,54,53,82,42,82,29,44,34,12,51,41,39,52,49,49,44,37,39,56,51,30,32,55,40,38,55,53,36,49,45,46,34,46,75,72,70,42,75,72,64,84,64,59,54,4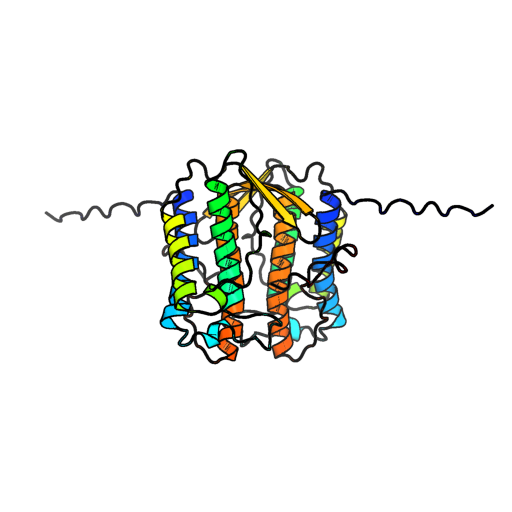8,75,65,63,40,83,73,53,64,76,79,55,86,75,88,71,106

Radius of gyration: 21.56 Å; Cα contacts (8 Å, |Δi|>4): 537; chains: 2; bounding box: 63×52×78 Å

Sequence (380 aa):
MASEQHQLPPVELSAHEQLVVVAVAVLGQAVDLVENSLNSDEQLSFASAMIPGSTIGKHLRHARDHFALLLDALSGPKPLRVSYDARNRNTPMENARSAAVQALEETITRLRNLKVNDMDEELTLDAITPYPQVLKTSIGRELWFGSLHAIHHWSMVRVVAAEMGITIEPSFGVAPSTLLYRELGPKARIMASEQHQLPPVELSAHEQLVVVAVAVLGQAVDLVENSLNSDEQLSFASAMIPGSTIGKHLRHARDHFALLLDALSGPKPLRVSYDARNRNTPMENARSAAVQALEETITRLRNLKVNDMDEELTLDAITPYPQVLKTSIGRELWFGSLHAIHHWSMVRVVAAEMGITIEPSFGVAPSTLLYRELGPKARI

Nearest PDB structures (foldseek):
  2qe9-assembly1_B  TM=6.653E-01  e=3.640E-03  Bacillus subtilis
  2rd9-assembly3_B  TM=5.440E-01  e=2.585E-02  Halalkalibacterium halodurans C-125
  2rd9-assembly1_A  TM=5.150E-01  e=3.394E-02  Halalkalibacterium halodurans C-125
  2qe9-assembly1_B  TM=6.652E-01  e=3.481E-03  Bacillus subtilis
  2rd9-assembly3_B  TM=5.437E-01  e=2.492E-02  Halalkalibacterium halodurans C-125